Protein AF-A0A3P7KVK6-F1 (afdb_monomer)

Radius of gyration: 21.33 Å; Cα contacts (8 Å, |Δi|>4): 313; chains: 1; bounding box: 69×35×62 Å

Foldseek 3Di:
DDDDDDDDDDDDDDDDDDDDDDDDDDPVVVVVVVVVVVVVVCCCVDVVVVCLVVQFADDPNDGHFDAFFQPAPWAFADQDDVLVVLFDDDEDLLLNCLRHAPNGNCVVSLVVVLVVQLVVVVVDDPQDFPFDDLLCLLLQLCSLSVGDSVQQFFPPDDRVSNVCCCVRHNDRVSGDIDDPVRRLVSSQVSNLSSLSSLLRGQCLNPALLSLLRSLSSLSLSCSHPSRDPSSVVSSVSNNVCSLVSDPVCSVVSVVSNVVRVVSSVVSNPDDDDDD

Solvent-accessible surface area (backbone atoms only — not comparable to full-atom values): 16024 Å² total; per-residue (Å²): 143,83,84,88,86,87,86,86,86,85,78,85,88,84,86,89,86,88,90,86,90,80,91,77,89,56,76,63,59,59,51,50,49,55,52,49,54,46,51,52,51,52,41,68,71,27,68,65,43,49,44,60,76,63,63,48,33,66,59,95,87,42,77,40,52,43,78,53,62,58,62,47,94,76,54,46,29,32,60,51,78,72,48,61,77,60,63,64,73,92,67,50,77,65,46,56,37,65,26,29,29,87,81,28,49,46,60,72,59,47,56,49,50,54,54,50,45,51,52,52,56,73,73,47,64,98,86,60,42,85,39,82,54,68,45,55,56,51,23,50,48,23,59,24,31,32,30,58,64,79,78,42,50,63,91,92,66,82,60,67,65,16,55,48,47,33,57,61,52,53,57,45,87,75,37,53,75,57,56,78,88,50,44,64,61,49,19,53,54,37,34,38,53,48,25,52,45,47,38,51,51,36,48,50,66,53,50,40,58,56,45,20,50,53,46,47,29,52,55,50,54,58,53,18,69,81,50,44,74,71,45,53,58,30,43,51,45,16,45,51,33,53,49,56,39,39,76,92,43,29,62,53,20,52,51,46,27,59,72,53,45,55,60,68,58,41,70,63,69,69,84,84,81,92,126

Structure (mmCIF, N/CA/C/O backbone):
data_AF-A0A3P7KVK6-F1
#
_entry.id   AF-A0A3P7KVK6-F1
#
loop_
_atom_site.group_PDB
_atom_site.id
_atom_site.type_symbol
_atom_site.label_atom_id
_atom_site.label_alt_id
_atom_site.label_comp_id
_atom_site.label_asym_id
_atom_site.label_entity_id
_atom_site.label_seq_id
_atom_site.pdbx_PDB_ins_code
_atom_site.Cartn_x
_atom_site.Cartn_y
_atom_site.Cartn_z
_atom_site.occupancy
_atom_site.B_iso_or_equiv
_atom_site.auth_seq_id
_atom_site.auth_comp_id
_atom_site.auth_asym_id
_atom_site.auth_atom_id
_atom_site.pdbx_PDB_model_num
ATOM 1 N N . MET A 1 1 ? 20.329 -8.139 36.407 1.00 36.28 1 MET A N 1
ATOM 2 C CA . MET A 1 1 ? 20.856 -9.490 36.151 1.00 36.28 1 MET A CA 1
ATOM 3 C C . MET A 1 1 ? 19.863 -10.185 35.237 1.00 36.28 1 MET A C 1
ATOM 5 O O . MET A 1 1 ? 18.846 -10.618 35.741 1.00 36.28 1 MET A O 1
ATOM 9 N N . PHE A 1 2 ? 20.099 -10.135 33.925 1.00 32.09 2 PHE A N 1
ATOM 10 C CA . PHE A 1 2 ? 19.570 -11.033 32.890 1.00 32.09 2 PHE A CA 1
ATOM 11 C C . PHE A 1 2 ? 20.372 -10.722 31.621 1.00 32.09 2 PHE A C 1
ATOM 13 O O . PHE A 1 2 ? 20.182 -9.677 31.003 1.00 32.09 2 PHE A O 1
ATOM 20 N N . GLU A 1 3 ? 21.344 -11.584 31.336 1.00 30.14 3 GLU A N 1
ATOM 21 C CA . GLU A 1 3 ? 21.952 -11.724 30.016 1.00 30.14 3 GLU A CA 1
ATOM 22 C C . GLU A 1 3 ? 21.162 -12.740 29.180 1.00 30.14 3 GLU A C 1
ATOM 24 O O . GLU A 1 3 ? 20.485 -13.614 29.724 1.00 30.14 3 GLU A O 1
ATOM 29 N N . ASP A 1 4 ? 21.373 -12.602 27.869 1.00 31.12 4 ASP A N 1
ATOM 30 C CA . ASP A 1 4 ? 21.288 -13.599 26.800 1.00 31.12 4 ASP A CA 1
ATOM 31 C C . ASP A 1 4 ? 19.918 -14.044 26.251 1.00 31.12 4 ASP A C 1
ATOM 33 O O . ASP A 1 4 ? 19.216 -14.888 26.800 1.00 31.12 4 ASP A O 1
ATOM 37 N N . SER A 1 5 ? 19.628 -13.590 25.022 1.00 31.08 5 SER A N 1
ATOM 38 C CA . SER A 1 5 ? 19.766 -14.496 23.872 1.00 31.08 5 SER A CA 1
ATOM 39 C C . SER A 1 5 ? 19.990 -13.735 22.556 1.00 31.08 5 SER A C 1
ATOM 41 O O . SER A 1 5 ? 19.351 -12.720 22.277 1.00 31.08 5 SER A O 1
ATOM 43 N N . ARG A 1 6 ? 20.966 -14.224 21.788 1.00 33.56 6 ARG A N 1
ATOM 44 C CA . ARG A 1 6 ? 21.511 -13.694 20.534 1.00 33.56 6 ARG A CA 1
ATOM 45 C C . ARG A 1 6 ? 20.756 -14.270 19.337 1.00 33.56 6 ARG A C 1
ATOM 47 O O . ARG A 1 6 ? 20.478 -15.456 19.344 1.00 33.56 6 ARG A O 1
ATOM 54 N N . ASP A 1 7 ? 20.613 -13.466 18.286 1.00 27.84 7 ASP A N 1
ATOM 55 C CA . ASP A 1 7 ? 20.676 -13.901 16.881 1.00 27.84 7 ASP A CA 1
ATOM 56 C C . ASP A 1 7 ? 21.299 -12.741 16.072 1.00 27.84 7 ASP A C 1
ATOM 58 O O . ASP A 1 7 ? 20.694 -11.689 15.891 1.00 27.84 7 ASP A O 1
ATOM 62 N N . SER A 1 8 ? 22.624 -12.720 15.889 1.00 29.34 8 SER A N 1
ATOM 63 C CA . SER A 1 8 ? 23.391 -13.373 14.809 1.00 29.34 8 SER A CA 1
ATOM 64 C C . SER A 1 8 ? 23.351 -12.613 13.470 1.00 29.34 8 SER A C 1
ATOM 66 O O . SER A 1 8 ? 22.753 -13.061 12.500 1.00 29.34 8 SER A O 1
ATOM 68 N N . TYR A 1 9 ? 24.083 -11.494 13.393 1.00 29.19 9 TYR A N 1
ATOM 69 C CA . TYR A 1 9 ? 24.729 -11.044 12.151 1.00 29.19 9 TYR A CA 1
ATOM 70 C C . TYR A 1 9 ? 26.240 -11.169 12.353 1.00 29.19 9 TYR A C 1
ATOM 72 O O . TYR A 1 9 ? 26.867 -10.298 12.951 1.00 29.19 9 TYR A O 1
ATOM 80 N N . ALA A 1 10 ? 26.818 -12.282 11.909 1.00 27.67 10 ALA A N 1
ATOM 81 C CA . ALA A 1 10 ? 28.261 -12.455 11.853 1.00 27.67 10 ALA A CA 1
ATOM 82 C C . ALA A 1 10 ? 28.741 -12.128 10.434 1.00 27.67 10 ALA A C 1
ATOM 84 O O . ALA A 1 10 ? 28.338 -12.794 9.484 1.00 27.67 10 ALA A O 1
ATOM 85 N N . LEU A 1 11 ? 29.625 -11.140 10.291 1.00 30.02 11 LEU A N 1
ATOM 86 C CA . LEU A 1 11 ? 30.552 -11.087 9.164 1.00 30.02 11 LEU A CA 1
ATOM 87 C C . LEU A 1 11 ? 31.899 -10.560 9.666 1.00 30.02 11 LEU A C 1
ATOM 89 O O . LEU A 1 11 ? 31.982 -9.476 10.242 1.00 30.02 11 LEU A O 1
ATOM 93 N N . ASN A 1 12 ? 32.925 -11.390 9.498 1.00 28.95 12 ASN A N 1
ATOM 94 C CA . ASN A 1 12 ? 34.291 -11.155 9.944 1.00 28.95 12 ASN A CA 1
ATOM 95 C C . ASN A 1 12 ? 34.919 -9.932 9.264 1.00 28.95 12 ASN A C 1
ATOM 97 O O . ASN A 1 12 ? 34.720 -9.696 8.073 1.00 28.95 12 ASN A O 1
ATOM 101 N N . ALA A 1 13 ? 35.732 -9.212 10.034 1.00 32.78 13 ALA A N 1
ATOM 102 C CA . ALA A 1 13 ? 36.684 -8.230 9.541 1.00 32.78 13 ALA A CA 1
ATOM 103 C C . ALA A 1 13 ? 37.908 -8.927 8.929 1.00 32.78 13 ALA A C 1
ATOM 105 O O . ALA A 1 13 ? 38.392 -9.908 9.493 1.00 32.78 13 ALA A O 1
ATOM 106 N N . LEU A 1 14 ? 38.421 -8.381 7.825 1.00 29.03 14 LEU A N 1
ATOM 107 C CA . LEU A 1 14 ? 39.846 -8.339 7.489 1.00 29.03 14 LEU A CA 1
ATOM 108 C C . LEU A 1 14 ? 40.094 -7.288 6.395 1.00 29.03 14 LEU A C 1
ATOM 110 O O . LEU A 1 14 ? 39.180 -6.855 5.698 1.00 29.03 14 LEU A O 1
ATOM 114 N N . ASP A 1 15 ? 41.340 -6.851 6.370 1.00 28.22 15 ASP A N 1
ATOM 115 C CA . ASP A 1 15 ? 41.840 -5.498 6.158 1.00 28.22 15 ASP A CA 1
ATOM 116 C C . ASP A 1 15 ? 42.268 -5.185 4.707 1.00 28.22 15 ASP A C 1
ATOM 118 O O . ASP A 1 15 ? 42.447 -6.082 3.884 1.00 28.22 15 ASP A O 1
ATOM 122 N N . ASP A 1 16 ? 42.542 -3.894 4.504 1.00 27.52 16 ASP A N 1
ATOM 123 C CA . ASP A 1 16 ? 43.590 -3.292 3.668 1.00 27.52 16 ASP A CA 1
ATOM 124 C C . ASP A 1 16 ? 43.311 -2.701 2.259 1.00 27.52 16 ASP A C 1
ATOM 126 O O . ASP A 1 16 ? 42.824 -3.346 1.334 1.00 27.52 16 ASP A O 1
ATOM 130 N N . SER A 1 17 ? 43.832 -1.468 2.098 1.00 30.16 17 SER A N 1
ATOM 131 C CA . SER A 1 17 ? 44.199 -0.724 0.864 1.00 30.16 17 SER A CA 1
ATOM 132 C C . SER A 1 17 ? 43.192 0.230 0.161 1.00 30.16 17 SER A C 1
ATOM 134 O O . SER A 1 17 ? 42.335 -0.157 -0.629 1.00 30.16 17 SER A O 1
ATOM 136 N N . ARG A 1 18 ? 43.405 1.546 0.360 1.00 31.98 18 ARG A N 1
ATOM 137 C CA . ARG A 1 18 ? 42.979 2.717 -0.470 1.00 31.98 18 ARG A CA 1
ATOM 138 C C . ARG A 1 18 ? 43.891 2.895 -1.722 1.00 31.98 18 ARG A C 1
ATOM 140 O O . ARG A 1 18 ? 44.926 2.239 -1.755 1.00 31.98 18 ARG A O 1
ATOM 147 N N . PRO A 1 19 ? 43.748 3.940 -2.588 1.00 52.44 19 PRO A N 1
ATOM 148 C CA . PRO A 1 19 ? 42.580 4.632 -3.185 1.00 52.44 19 PRO A CA 1
ATOM 149 C C . PRO A 1 19 ? 42.721 4.843 -4.730 1.00 52.44 19 PRO A C 1
ATOM 151 O O . PRO A 1 19 ? 43.798 4.676 -5.293 1.00 52.44 19 PRO A O 1
ATOM 154 N N . GLY A 1 20 ? 41.676 5.322 -5.427 1.00 26.77 20 GLY A N 1
ATOM 155 C CA . GLY A 1 20 ? 41.794 5.754 -6.834 1.00 26.77 20 GLY A CA 1
ATOM 156 C C . GLY A 1 20 ? 40.660 6.669 -7.314 1.00 26.77 20 GLY A C 1
ATOM 157 O O . GLY A 1 20 ? 39.521 6.244 -7.455 1.00 26.77 20 GLY A O 1
ATOM 158 N N . THR A 1 21 ? 40.987 7.938 -7.548 1.00 41.47 21 THR A N 1
ATOM 159 C CA . THR A 1 21 ? 40.150 9.026 -8.087 1.00 41.47 21 THR A CA 1
ATOM 160 C C . THR A 1 21 ? 39.842 8.880 -9.582 1.00 41.47 21 THR A C 1
ATOM 162 O O . THR A 1 21 ? 40.751 8.548 -10.335 1.00 41.47 21 THR A O 1
ATOM 165 N N . SER A 1 22 ? 38.643 9.281 -10.035 1.00 33.12 22 SER A N 1
ATOM 166 C CA . SER A 1 22 ? 38.433 9.908 -11.360 1.00 33.12 22 SER A CA 1
ATOM 167 C C . SER A 1 22 ? 36.995 10.425 -11.525 1.00 33.12 22 SER A C 1
ATOM 169 O O . SER A 1 22 ? 36.068 9.652 -11.748 1.00 33.12 22 SER A O 1
ATOM 171 N N . GLU A 1 23 ? 36.824 11.747 -11.500 1.00 46.78 23 GLU A N 1
ATOM 172 C CA . GLU A 1 23 ? 35.658 12.445 -12.054 1.00 46.78 23 GLU A CA 1
ATOM 173 C C . GLU A 1 23 ? 35.482 12.135 -13.551 1.00 46.78 23 GLU A C 1
ATOM 175 O O . GLU A 1 23 ? 36.470 12.080 -14.282 1.00 46.78 23 GLU A O 1
ATOM 180 N N . ARG A 1 24 ? 34.232 12.016 -14.025 1.00 36.12 24 ARG A N 1
ATOM 181 C CA . ARG A 1 24 ? 33.799 12.407 -15.386 1.00 36.12 24 ARG A CA 1
ATOM 182 C C . ARG A 1 24 ? 32.267 12.359 -15.487 1.00 36.12 24 ARG A C 1
ATOM 184 O O . ARG A 1 24 ? 31.691 11.389 -15.961 1.00 36.12 24 ARG A O 1
ATOM 191 N N . ASN A 1 25 ? 31.603 13.435 -15.064 1.00 45.53 25 ASN A N 1
ATOM 192 C CA . ASN A 1 25 ? 30.198 13.675 -15.413 1.00 45.53 25 ASN A CA 1
ATOM 193 C C . ASN A 1 25 ? 30.113 13.971 -16.917 1.00 45.53 25 ASN A C 1
ATOM 195 O O . ASN A 1 25 ? 30.651 14.981 -17.379 1.00 45.53 25 ASN A O 1
ATOM 199 N N . SER A 1 26 ? 29.477 13.094 -17.698 1.00 45.06 26 SER A N 1
ATOM 200 C CA . SER A 1 26 ? 29.428 13.256 -19.151 1.00 45.06 26 SER A CA 1
ATOM 201 C C . SER A 1 26 ? 28.329 14.257 -19.574 1.00 45.06 26 SER A C 1
ATOM 203 O O . SER A 1 26 ? 27.205 14.222 -19.063 1.00 45.06 26 SER A O 1
ATOM 205 N N . PRO A 1 27 ? 28.575 15.131 -20.570 1.00 46.59 27 PRO A N 1
ATOM 206 C CA . PRO A 1 27 ? 27.558 16.046 -21.114 1.00 46.59 27 PRO A CA 1
ATOM 207 C C . PRO A 1 27 ? 26.348 15.340 -21.758 1.00 46.59 27 PRO A C 1
ATOM 209 O O . PRO A 1 27 ? 25.303 15.959 -21.981 1.00 46.59 27 PRO A O 1
ATOM 212 N N . ALA A 1 28 ? 26.480 14.048 -22.077 1.00 45.84 28 ALA A N 1
ATOM 213 C CA . ALA A 1 28 ? 25.436 13.228 -22.688 1.00 45.84 28 ALA A CA 1
ATOM 214 C C . ALA A 1 28 ? 24.341 12.832 -21.680 1.00 45.84 28 ALA A C 1
ATOM 216 O O . ALA A 1 28 ? 23.155 12.848 -22.022 1.00 45.84 28 ALA A O 1
ATOM 217 N N . GLU A 1 29 ? 24.710 12.571 -20.424 1.00 42.81 29 GLU A N 1
ATOM 218 C CA . GLU A 1 29 ? 23.768 12.247 -19.343 1.00 42.81 29 GLU A CA 1
ATOM 219 C C . GLU A 1 29 ? 22.893 13.453 -18.987 1.00 42.81 29 GLU A C 1
ATOM 221 O O . GLU A 1 29 ? 21.675 13.324 -18.845 1.00 42.81 29 GLU A O 1
ATOM 226 N N . PHE A 1 30 ? 23.471 14.659 -18.982 1.00 45.72 30 PHE A N 1
ATOM 227 C CA . PHE A 1 30 ? 22.727 15.902 -18.754 1.00 45.72 30 PHE A CA 1
ATOM 228 C C . PHE A 1 30 ? 21.757 16.242 -19.900 1.00 45.72 30 PHE A C 1
ATOM 230 O O . PHE A 1 30 ? 20.667 16.774 -19.664 1.00 45.72 30 PHE A O 1
ATOM 237 N N . LYS A 1 31 ? 22.116 15.913 -21.150 1.00 44.06 31 LYS A N 1
ATOM 238 C CA . LYS A 1 31 ? 21.230 16.065 -22.319 1.00 44.06 31 LYS A CA 1
ATOM 239 C C . LYS A 1 31 ? 20.055 15.086 -22.269 1.00 44.06 31 LYS A C 1
ATOM 241 O O . LYS A 1 31 ? 18.925 15.493 -22.536 1.00 44.06 31 LYS A O 1
ATOM 246 N N . ASN A 1 32 ? 20.297 13.835 -21.879 1.00 44.88 32 ASN A N 1
ATOM 247 C CA . ASN A 1 32 ? 19.258 12.806 -21.774 1.00 44.88 32 ASN A CA 1
ATOM 248 C C . ASN A 1 32 ? 18.318 13.033 -20.580 1.00 44.88 32 ASN A C 1
ATOM 250 O O . ASN A 1 32 ? 17.108 12.842 -20.716 1.00 44.88 32 ASN A O 1
ATOM 254 N N . LEU A 1 33 ? 18.832 13.537 -19.453 1.00 44.03 33 LEU A N 1
ATOM 255 C CA . LEU A 1 33 ? 18.020 13.942 -18.303 1.00 44.03 33 LEU A CA 1
ATOM 256 C C . LEU A 1 33 ? 17.092 15.115 -18.651 1.00 44.03 33 LEU A C 1
ATOM 258 O O . LEU A 1 33 ? 15.893 15.048 -18.389 1.00 44.03 33 LEU A O 1
ATOM 262 N N . LYS A 1 34 ? 17.605 16.155 -19.325 1.00 44.38 34 LYS A N 1
ATOM 263 C CA . LYS A 1 34 ? 16.777 17.282 -19.797 1.00 44.38 34 LYS A CA 1
ATOM 264 C C . LYS A 1 34 ? 15.705 16.842 -20.795 1.00 44.38 34 LYS A C 1
ATOM 266 O O . LYS A 1 34 ? 14.591 17.353 -20.739 1.00 44.38 34 LYS A O 1
ATOM 271 N N . ARG A 1 35 ? 16.012 15.881 -21.673 1.00 46.75 35 ARG A N 1
ATOM 272 C CA . ARG A 1 35 ? 15.046 15.319 -22.633 1.00 46.75 35 ARG A CA 1
ATOM 273 C C . ARG A 1 35 ? 13.959 14.500 -21.933 1.00 46.75 35 ARG A C 1
ATOM 275 O O . ARG A 1 35 ? 12.794 14.649 -22.261 1.00 46.75 35 ARG A O 1
ATOM 282 N N . THR A 1 36 ? 14.325 13.725 -20.915 1.00 46.72 36 THR A N 1
ATOM 283 C CA . THR A 1 36 ? 13.390 12.907 -20.124 1.00 46.72 36 THR A CA 1
ATOM 284 C C . THR A 1 36 ? 12.481 13.763 -19.239 1.00 46.72 36 THR A C 1
ATOM 286 O O . THR A 1 36 ? 11.275 13.548 -19.221 1.00 46.72 36 THR A O 1
ATOM 289 N N . ILE A 1 37 ? 13.023 14.785 -18.562 1.00 49.78 37 ILE A N 1
ATOM 290 C CA . ILE A 1 37 ? 12.227 15.756 -17.788 1.00 49.78 37 ILE A CA 1
ATOM 291 C C . ILE A 1 37 ? 11.271 16.519 -18.711 1.00 49.78 37 ILE A C 1
ATOM 293 O O . ILE A 1 37 ? 10.131 16.786 -18.337 1.00 49.78 37 ILE A O 1
ATOM 297 N N . LYS A 1 38 ? 11.721 16.845 -19.927 1.00 57.81 38 LYS A N 1
ATOM 298 C CA . LYS A 1 38 ? 10.883 17.470 -20.949 1.00 57.81 38 LYS A CA 1
ATOM 299 C C . LYS A 1 38 ? 9.751 16.534 -21.390 1.00 57.81 38 LYS A C 1
ATOM 301 O O . LYS A 1 38 ? 8.608 16.956 -21.312 1.00 57.81 38 LYS A O 1
ATOM 306 N N . CYS A 1 39 ? 10.030 15.270 -21.713 1.00 51.06 39 CYS A N 1
ATOM 307 C CA . CYS A 1 39 ? 8.994 14.297 -22.081 1.00 51.06 39 CYS A CA 1
ATOM 308 C C . CYS A 1 39 ? 8.012 13.997 -20.937 1.00 51.06 39 CYS A C 1
ATOM 310 O O . CYS A 1 39 ? 6.825 13.850 -21.191 1.00 51.06 39 CYS A O 1
ATOM 312 N N . ALA A 1 40 ? 8.465 13.953 -19.680 1.00 47.88 40 ALA A N 1
ATOM 313 C CA . ALA A 1 40 ? 7.583 13.773 -18.526 1.00 47.88 40 ALA A CA 1
ATOM 314 C C . ALA A 1 40 ? 6.681 14.999 -18.292 1.00 47.88 40 ALA A C 1
ATOM 316 O O . ALA A 1 40 ? 5.495 14.846 -18.018 1.00 47.88 40 ALA A O 1
ATOM 317 N N . ARG A 1 41 ? 7.211 16.221 -18.451 1.00 51.47 41 ARG A N 1
ATOM 318 C CA . ARG A 1 41 ? 6.400 17.452 -18.402 1.00 51.47 41 ARG A CA 1
ATOM 319 C C . ARG A 1 41 ? 5.428 17.552 -19.573 1.00 51.47 41 ARG A C 1
ATOM 321 O O . ARG A 1 41 ? 4.294 17.955 -19.361 1.00 5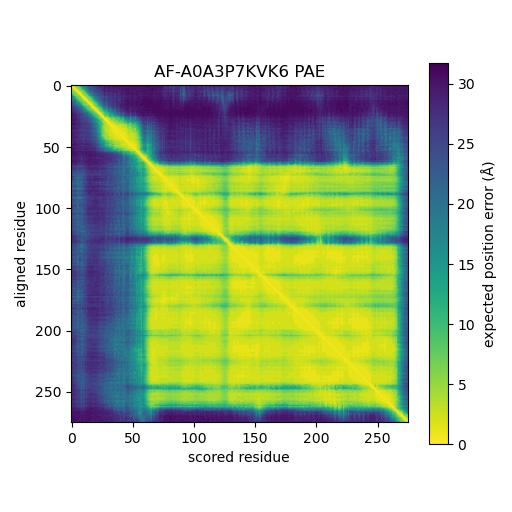1.47 41 ARG A O 1
ATOM 328 N N . GLU A 1 42 ? 5.852 17.169 -20.774 1.00 60.16 42 GLU A N 1
ATOM 329 C CA . GLU A 1 42 ? 4.998 17.110 -21.966 1.00 60.16 42 GLU A CA 1
ATOM 330 C C . GLU A 1 42 ? 3.904 16.052 -21.810 1.00 60.16 42 GLU A C 1
ATOM 332 O O . GLU A 1 42 ? 2.765 16.317 -22.167 1.00 60.16 42 GLU A O 1
ATOM 337 N N . PHE A 1 43 ? 4.206 14.905 -21.197 1.00 55.06 43 PHE A N 1
ATOM 338 C CA . PHE A 1 43 ? 3.214 13.890 -20.856 1.00 55.06 43 PHE A CA 1
ATOM 339 C C . PHE A 1 43 ? 2.214 14.410 -19.819 1.00 55.06 43 PHE A C 1
ATOM 341 O O . PHE A 1 43 ? 1.022 14.365 -20.088 1.00 55.06 43 PHE A O 1
ATOM 348 N N . MET A 1 44 ? 2.660 14.992 -18.700 1.00 50.84 44 MET A N 1
ATOM 349 C CA . MET A 1 44 ? 1.763 15.576 -17.684 1.00 50.84 44 MET A CA 1
ATOM 350 C C . MET A 1 44 ? 0.916 16.747 -18.209 1.00 50.84 44 MET A C 1
ATOM 352 O O . MET A 1 44 ? -0.158 17.019 -17.683 1.00 50.84 44 MET A O 1
ATOM 356 N N . ALA A 1 45 ? 1.394 17.451 -19.236 1.00 51.66 45 ALA A N 1
ATOM 357 C CA . ALA A 1 45 ? 0.654 18.511 -19.916 1.00 51.66 45 ALA A CA 1
ATOM 358 C C . ALA A 1 45 ? -0.177 18.003 -21.110 1.00 51.66 45 ALA A C 1
ATOM 360 O O . ALA A 1 45 ? -0.914 18.788 -21.703 1.00 51.66 45 ALA A O 1
ATOM 361 N N . SER A 1 46 ? -0.047 16.725 -21.485 1.00 55.62 46 SER A N 1
ATOM 362 C CA . SER A 1 46 ? -0.728 16.152 -22.645 1.00 55.62 46 SER A CA 1
ATOM 363 C C . SER A 1 46 ? -2.193 15.862 -22.352 1.00 55.62 46 SER A C 1
ATOM 365 O O . SER A 1 46 ? -2.571 15.524 -21.227 1.00 55.62 46 SER A O 1
ATOM 367 N N . ASP A 1 47 ? -3.002 15.884 -23.408 1.00 41.47 47 ASP A N 1
ATOM 368 C CA . ASP A 1 47 ? -4.395 15.456 -23.342 1.00 41.47 47 ASP A CA 1
ATOM 369 C C . ASP A 1 47 ? -4.523 13.988 -22.934 1.00 41.47 47 ASP A C 1
ATOM 371 O O . ASP A 1 47 ? -5.514 13.637 -22.317 1.00 41.47 47 ASP A O 1
ATOM 375 N N . ALA A 1 48 ? -3.518 13.140 -23.177 1.00 47.34 48 ALA A N 1
ATOM 376 C CA . ALA A 1 48 ? -3.514 11.755 -22.709 1.00 47.34 48 ALA A CA 1
ATOM 377 C C . ALA A 1 48 ? -3.452 11.666 -21.176 1.00 47.34 48 ALA A C 1
ATOM 379 O O . ALA A 1 48 ? -4.268 10.977 -20.57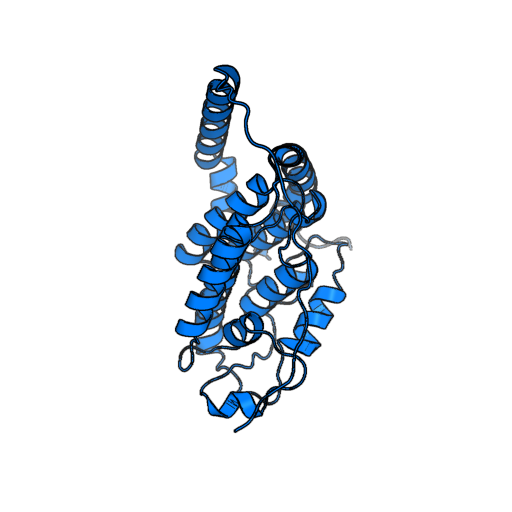6 1.00 47.34 48 ALA A O 1
ATOM 380 N N . PHE A 1 49 ? -2.554 12.411 -20.522 1.00 46.56 49 PHE A N 1
ATOM 381 C CA . PHE A 1 49 ? -2.515 12.477 -19.056 1.00 46.56 49 PHE A CA 1
ATOM 382 C C . PHE A 1 49 ? -3.740 13.182 -18.484 1.00 46.56 49 PHE A C 1
ATOM 384 O O . PHE A 1 49 ? -4.267 12.747 -17.468 1.00 46.56 49 PHE A O 1
ATOM 391 N N . ARG A 1 50 ? -4.241 14.223 -19.158 1.00 50.06 50 ARG A N 1
ATOM 392 C CA . ARG A 1 50 ? -5.510 14.864 -18.797 1.00 50.06 50 ARG A CA 1
ATOM 393 C C . ARG A 1 50 ? -6.690 13.908 -18.925 1.00 50.06 50 ARG A C 1
ATOM 395 O O . ARG A 1 50 ? -7.577 13.936 -18.088 1.00 50.06 50 ARG A O 1
ATOM 402 N N . THR A 1 51 ? -6.692 13.057 -19.943 1.00 45.28 51 THR A N 1
ATOM 403 C CA . THR A 1 51 ? -7.718 12.036 -20.163 1.00 45.28 51 THR A CA 1
ATOM 404 C C . THR A 1 51 ? -7.612 10.976 -19.083 1.00 45.28 51 THR A C 1
ATOM 406 O O . THR A 1 51 ? -8.625 10.697 -18.479 1.00 45.28 51 THR A O 1
ATOM 409 N N . ILE A 1 52 ? -6.408 10.520 -18.720 1.00 46.59 52 ILE A N 1
ATOM 410 C CA . ILE A 1 52 ? -6.160 9.603 -17.591 1.00 46.59 52 ILE A CA 1
ATOM 411 C C . ILE A 1 52 ? -6.563 10.225 -16.243 1.00 46.59 52 ILE A C 1
ATOM 413 O O . ILE A 1 52 ? -7.184 9.562 -15.423 1.00 46.59 52 ILE A O 1
ATOM 417 N N . SER A 1 53 ? -6.256 11.504 -16.000 1.00 45.53 53 SER A N 1
ATOM 418 C CA . SER A 1 53 ? -6.684 12.207 -14.781 1.00 45.53 53 SER A CA 1
ATOM 419 C C . SER A 1 53 ? -8.192 12.464 -14.744 1.00 45.53 53 SER A C 1
ATOM 421 O O . SER A 1 53 ? -8.749 12.704 -13.675 1.00 45.53 53 SER A O 1
ATOM 423 N N . ASN A 1 54 ? -8.839 12.456 -15.912 1.00 42.50 54 ASN A N 1
ATOM 424 C CA . ASN A 1 54 ? -10.274 12.660 -16.082 1.00 42.50 54 ASN A CA 1
ATOM 425 C C . ASN A 1 54 ? -11.037 11.342 -16.311 1.00 42.50 54 ASN A C 1
ATOM 427 O O . ASN A 1 54 ? -12.268 11.389 -16.387 1.00 42.50 54 ASN A O 1
ATOM 431 N N . ASP A 1 55 ? -10.344 10.203 -16.429 1.00 42.06 55 ASP A N 1
ATOM 432 C CA . ASP A 1 55 ? -10.930 8.917 -16.800 1.00 42.06 55 ASP A CA 1
ATOM 433 C C . ASP A 1 55 ? -11.603 8.320 -15.568 1.00 42.06 55 ASP A C 1
ATOM 435 O O . ASP A 1 55 ? -10.967 7.912 -14.595 1.00 42.06 55 ASP A O 1
ATOM 439 N N . LYS A 1 56 ? -12.933 8.348 -15.601 1.00 47.56 56 LYS A N 1
ATOM 440 C CA . LYS A 1 56 ? -13.828 7.755 -14.611 1.00 47.56 56 LYS A CA 1
ATOM 441 C C . LYS A 1 56 ? -14.486 6.566 -15.294 1.00 47.56 56 LYS A C 1
ATOM 443 O O . LYS A 1 56 ? -15.002 6.718 -16.401 1.00 47.56 56 LYS A O 1
ATOM 448 N N . VAL A 1 57 ? -14.461 5.406 -14.650 1.00 47.06 57 VAL A N 1
ATOM 449 C CA . VAL A 1 57 ? -15.051 4.173 -15.181 1.00 47.06 57 VAL A CA 1
ATOM 450 C C . VAL A 1 57 ? -16.530 4.423 -15.497 1.00 47.06 57 VAL A C 1
ATOM 452 O O . VAL A 1 57 ? -17.279 4.972 -14.699 1.00 47.06 57 VAL A O 1
ATOM 455 N N . THR A 1 58 ? -16.966 4.108 -16.711 1.00 42.00 58 THR A N 1
ATOM 456 C CA . THR A 1 58 ? -18.378 4.249 -17.087 1.00 42.00 58 THR A CA 1
ATOM 457 C C . THR A 1 58 ? -19.060 2.903 -16.902 1.00 42.00 58 THR A C 1
ATOM 459 O O . THR A 1 58 ? -18.739 1.943 -17.597 1.00 42.00 58 THR A O 1
ATOM 462 N N . VAL A 1 59 ? -19.999 2.825 -15.958 1.00 45.06 59 VAL A N 1
ATOM 463 C CA . VAL A 1 59 ? -20.866 1.657 -15.759 1.00 45.06 59 VAL A CA 1
ATOM 464 C C . VAL A 1 59 ? -22.293 2.118 -16.045 1.00 45.06 59 VAL A C 1
ATOM 466 O O . VAL A 1 59 ? -22.773 3.072 -15.447 1.00 45.06 59 VAL A O 1
ATOM 469 N N . ASN A 1 60 ? -22.972 1.480 -17.003 1.00 39.78 60 ASN A N 1
ATOM 470 C CA . ASN A 1 60 ? -24.364 1.785 -17.382 1.00 39.78 60 ASN A CA 1
ATOM 471 C C . ASN A 1 60 ? -24.640 3.231 -17.850 1.00 39.78 60 ASN A C 1
ATOM 473 O O . ASN A 1 60 ? -25.751 3.729 -17.702 1.00 39.78 60 ASN A O 1
ATOM 477 N N . GLY A 1 61 ? -23.651 3.905 -18.444 1.00 43.25 61 GLY A N 1
ATOM 478 C CA . GLY A 1 61 ? -23.808 5.280 -18.938 1.00 43.25 61 GLY A CA 1
ATOM 479 C C . GLY A 1 61 ? -23.647 6.362 -17.866 1.00 43.25 61 GLY A C 1
ATOM 480 O O . GLY A 1 61 ? -23.514 7.533 -18.225 1.00 43.25 61 GLY A O 1
ATOM 481 N N . ASP A 1 62 ? -23.537 5.974 -16.593 1.00 38.66 62 ASP A N 1
ATOM 482 C CA . ASP A 1 62 ? -23.158 6.854 -15.494 1.00 38.66 62 ASP A CA 1
ATOM 483 C C . ASP A 1 62 ? -21.656 6.721 -15.182 1.00 38.66 62 ASP A C 1
ATOM 485 O O . ASP A 1 62 ? -21.041 5.654 -15.261 1.00 38.66 62 ASP A O 1
ATOM 489 N N . ARG A 1 63 ? -21.023 7.867 -14.913 1.00 48.69 63 ARG A N 1
ATOM 490 C CA . ARG A 1 63 ? -19.573 8.001 -14.698 1.00 48.69 63 ARG A CA 1
ATOM 491 C C . ARG A 1 63 ? -19.235 7.694 -13.238 1.00 48.69 63 ARG A C 1
ATOM 493 O O . ARG A 1 63 ? -19.299 8.598 -12.404 1.00 48.69 63 ARG A O 1
ATOM 500 N N . GLU A 1 64 ? -18.821 6.472 -12.929 1.00 50.56 64 GLU A N 1
ATOM 501 C CA . GLU A 1 64 ? -18.422 6.061 -11.580 1.00 50.56 64 GLU A CA 1
ATOM 502 C C . GLU A 1 64 ? -16.895 5.933 -11.455 1.00 50.56 64 GLU A C 1
ATOM 504 O O . GLU A 1 64 ? -16.217 5.250 -12.212 1.00 50.56 64 GLU A O 1
ATOM 509 N N . MET A 1 65 ? -16.298 6.616 -10.479 1.00 63.28 65 MET A N 1
ATOM 510 C CA . MET A 1 65 ? -14.896 6.351 -10.136 1.00 63.28 65 MET A CA 1
ATOM 511 C C . MET A 1 65 ? -14.767 4.948 -9.532 1.00 63.28 65 MET A C 1
ATOM 513 O O . MET A 1 65 ? -15.699 4.472 -8.880 1.00 63.28 65 MET A O 1
ATOM 517 N N . LEU A 1 66 ? -13.607 4.304 -9.716 1.00 77.19 66 LEU A N 1
ATOM 518 C CA . LEU A 1 66 ? -13.343 2.998 -9.112 1.00 77.19 66 LEU A CA 1
ATOM 519 C C . LEU A 1 66 ? -13.563 3.057 -7.593 1.00 77.19 66 LEU A C 1
ATOM 521 O O . LEU A 1 66 ? -13.281 4.063 -6.939 1.00 77.19 66 LEU A O 1
ATOM 525 N N . SER A 1 67 ? -14.084 1.965 -7.042 1.00 85.81 67 SER A N 1
ATOM 526 C CA . SER A 1 67 ? -14.340 1.806 -5.610 1.00 85.81 67 SER A CA 1
ATOM 527 C C . SER A 1 67 ? -13.612 0.560 -5.110 1.00 85.81 67 SER A C 1
ATOM 529 O O . SER A 1 67 ? -14.231 -0.458 -4.827 1.00 85.81 67 SER A O 1
ATOM 531 N N . ILE A 1 68 ? -12.286 0.649 -5.073 1.00 89.12 68 ILE A N 1
ATOM 532 C CA . ILE A 1 68 ? -11.317 -0.359 -4.635 1.00 89.12 68 ILE A CA 1
ATOM 533 C C . ILE A 1 68 ? -11.087 -0.295 -3.120 1.00 89.12 68 ILE A C 1
ATOM 535 O O . ILE A 1 68 ? -10.977 -1.339 -2.477 1.00 89.12 68 ILE A O 1
ATOM 539 N N . PHE A 1 69 ? -10.981 0.903 -2.538 1.00 92.25 69 PHE A N 1
ATOM 540 C CA . PHE A 1 69 ? -10.700 1.044 -1.109 1.00 92.25 69 PHE A CA 1
ATOM 541 C C . PHE A 1 69 ? -11.850 0.467 -0.290 1.00 92.25 69 PHE A C 1
ATOM 543 O O . PHE A 1 69 ? -13.020 0.676 -0.613 1.00 92.25 69 PHE A O 1
ATOM 550 N N . CYS A 1 70 ? -11.508 -0.194 0.817 1.00 93.88 70 CYS A N 1
ATOM 551 C CA . CYS A 1 70 ? -12.483 -0.744 1.761 1.00 93.88 70 CYS A CA 1
ATOM 552 C C . CYS A 1 70 ? -13.475 -1.729 1.116 1.00 93.88 70 CYS A C 1
ATOM 554 O O . CYS A 1 70 ? -14.624 -1.825 1.539 1.00 93.88 70 CYS A O 1
ATOM 556 N N . THR A 1 71 ? -13.036 -2.472 0.100 1.00 91.50 71 THR A N 1
ATOM 557 C CA . THR A 1 71 ? -13.834 -3.517 -0.564 1.00 91.50 71 THR A CA 1
ATOM 558 C C . THR A 1 71 ? -13.944 -4.795 0.261 1.00 91.50 71 THR A C 1
ATOM 560 O O . THR A 1 71 ? -14.850 -5.599 0.037 1.00 91.50 71 THR A O 1
ATOM 563 N N . THR A 1 72 ? -13.063 -5.004 1.244 1.00 91.81 72 THR A N 1
ATOM 564 C CA . THR A 1 72 ? -13.249 -6.076 2.229 1.00 91.81 72 THR A CA 1
ATOM 565 C C . THR A 1 72 ? -14.406 -5.744 3.171 1.00 91.81 72 THR A C 1
ATOM 567 O O . THR A 1 72 ? -14.628 -4.584 3.512 1.00 91.81 72 THR A O 1
ATOM 570 N N . SER A 1 73 ? -15.152 -6.751 3.630 1.00 88.25 73 SER A N 1
ATOM 571 C CA . SER A 1 73 ? -16.323 -6.525 4.487 1.00 88.25 73 SER A CA 1
ATOM 572 C C . SER A 1 73 ? -15.953 -5.997 5.871 1.00 88.25 73 SER A C 1
ATOM 574 O O . SER A 1 73 ? -16.703 -5.215 6.446 1.00 88.25 73 SER A O 1
ATOM 576 N N . HIS A 1 74 ? -14.823 -6.439 6.424 1.00 92.25 74 HIS A N 1
ATOM 577 C CA . HIS A 1 74 ? -14.407 -6.158 7.797 1.00 92.25 74 HIS A CA 1
ATOM 578 C C . HIS A 1 74 ? -12.930 -5.762 7.820 1.00 92.25 74 HIS A C 1
ATOM 580 O O . HIS A 1 74 ? -12.130 -6.270 7.031 1.00 92.25 74 HIS A O 1
ATOM 586 N N . HIS A 1 75 ? -12.565 -4.867 8.737 1.00 95.69 75 HIS A N 1
ATOM 587 C CA . HIS A 1 75 ? -11.177 -4.497 8.984 1.00 95.69 75 HIS A CA 1
ATOM 588 C C . HIS A 1 75 ? -10.956 -4.312 10.483 1.00 95.69 75 HIS A C 1
ATOM 590 O O . HIS A 1 75 ? -11.732 -3.625 11.144 1.00 95.69 75 HIS A O 1
ATOM 596 N N . HIS A 1 76 ? -9.914 -4.943 11.014 1.00 95.94 76 HIS A N 1
ATOM 597 C CA . HIS A 1 76 ? -9.588 -4.915 12.434 1.00 95.94 76 HIS A CA 1
ATOM 598 C C . HIS A 1 76 ? -8.298 -4.130 12.658 1.00 95.94 76 HIS A C 1
ATOM 600 O O . HIS A 1 76 ? -7.376 -4.228 11.850 1.00 95.94 76 HIS A O 1
ATOM 606 N N . ALA A 1 77 ? -8.225 -3.373 13.752 1.00 96.62 77 ALA A N 1
ATOM 607 C CA . ALA A 1 77 ? -7.074 -2.528 14.051 1.00 96.62 77 ALA A CA 1
ATOM 608 C C . ALA A 1 77 ? -6.800 -2.434 15.558 1.00 96.62 77 ALA A C 1
ATOM 610 O O . ALA A 1 77 ? -7.692 -2.589 16.387 1.00 96.62 77 ALA A O 1
ATOM 611 N N . LEU A 1 78 ? -5.552 -2.129 15.906 1.00 96.94 78 LEU A N 1
ATOM 612 C CA . LEU A 1 78 ? -5.107 -1.747 17.239 1.00 96.94 78 LEU A CA 1
ATOM 613 C C . LEU A 1 78 ? -5.701 -0.382 17.595 1.00 96.94 78 LEU A C 1
ATOM 615 O O . LEU A 1 78 ? -5.431 0.621 16.928 1.00 96.94 78 LEU A O 1
ATOM 619 N N . THR A 1 79 ? -6.463 -0.331 18.675 1.00 95.69 79 THR A N 1
ATOM 620 C CA . THR A 1 79 ? -7.101 0.876 19.218 1.00 95.69 79 THR A CA 1
ATOM 621 C C . THR A 1 79 ? -6.405 1.404 20.465 1.00 95.69 79 THR A C 1
ATOM 623 O O . THR A 1 79 ? -6.511 2.600 20.755 1.00 95.69 79 THR A O 1
ATOM 626 N N . CYS A 1 80 ? -5.642 0.547 21.148 1.00 95.88 80 CYS A N 1
ATOM 627 C CA . CYS A 1 80 ? -4.810 0.882 22.298 1.00 95.88 80 CYS A CA 1
ATOM 628 C C . CYS A 1 80 ? -3.570 -0.032 22.405 1.00 95.88 80 CYS A C 1
ATOM 630 O O . CYS A 1 80 ? -3.272 -0.835 21.517 1.00 95.88 80 CYS A O 1
ATOM 632 N N . ALA A 1 81 ? -2.795 0.117 23.484 1.00 94.69 81 ALA A N 1
ATOM 633 C CA . ALA A 1 81 ? -1.569 -0.653 23.692 1.00 94.69 81 ALA A CA 1
ATOM 634 C C . ALA A 1 81 ? -1.847 -2.102 24.125 1.00 94.69 81 ALA A C 1
ATOM 636 O O . ALA A 1 81 ? -1.088 -3.005 23.767 1.00 94.69 81 ALA A O 1
ATOM 637 N N . GLU A 1 82 ? -2.928 -2.318 24.871 1.00 96.19 82 GLU A N 1
ATOM 638 C CA . GLU A 1 82 ? -3.351 -3.604 25.427 1.00 96.19 82 GLU A CA 1
ATOM 639 C C . GLU 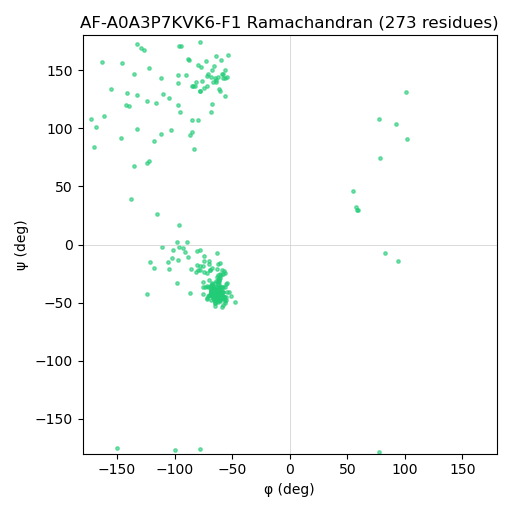A 1 82 ? -3.727 -4.599 24.324 1.00 96.19 82 GLU A C 1
ATOM 641 O O . GLU A 1 82 ? -3.421 -5.790 24.435 1.00 96.19 82 GLU A O 1
ATOM 646 N N . ASP A 1 83 ? -4.274 -4.099 23.212 1.00 96.19 83 ASP A N 1
ATOM 647 C CA . ASP A 1 83 ? -4.639 -4.887 22.031 1.00 96.19 83 ASP A CA 1
ATOM 648 C C . ASP A 1 83 ? -3.459 -5.693 21.462 1.00 96.19 83 ASP A C 1
ATOM 650 O O . ASP A 1 83 ? -3.647 -6.740 20.843 1.00 96.19 83 ASP A O 1
ATOM 654 N N . ARG A 1 84 ? -2.211 -5.268 21.713 1.00 92.56 84 ARG A N 1
ATOM 655 C CA . ARG A 1 84 ? -1.012 -6.002 21.276 1.00 92.56 84 ARG A CA 1
ATOM 656 C C . ARG A 1 84 ? -0.929 -7.415 21.850 1.00 92.56 84 ARG A C 1
ATOM 658 O O . ARG A 1 84 ? -0.305 -8.275 21.239 1.00 92.56 84 ARG A O 1
ATOM 665 N N . THR A 1 85 ? -1.540 -7.655 23.008 1.00 93.75 85 THR A N 1
ATOM 666 C CA . THR A 1 85 ? -1.588 -8.984 23.640 1.00 93.75 85 THR A CA 1
ATOM 667 C C . THR A 1 85 ? -2.485 -9.969 22.887 1.00 93.75 85 THR A C 1
ATOM 669 O O . THR A 1 85 ? -2.365 -11.177 23.078 1.00 93.75 85 THR A O 1
ATOM 672 N N . LEU A 1 86 ? -3.355 -9.467 22.006 1.00 93.81 86 LEU A N 1
ATOM 673 C CA . LEU A 1 86 ? -4.286 -10.258 21.200 1.00 93.81 86 LEU A CA 1
ATOM 674 C C . LEU A 1 86 ? -3.677 -10.716 19.870 1.00 93.81 86 LEU A C 1
ATOM 676 O O . LEU A 1 86 ? -4.274 -11.546 19.180 1.00 93.81 86 LEU A O 1
ATOM 680 N N . LEU A 1 87 ? -2.510 -10.173 19.512 1.00 93.12 87 LEU A N 1
ATOM 681 C CA . LEU A 1 87 ? -1.810 -10.492 18.276 1.00 93.12 87 LEU A CA 1
ATOM 682 C C . LEU A 1 87 ? -1.329 -11.941 18.285 1.00 93.12 87 LEU A C 1
ATOM 684 O O . LEU A 1 87 ? -0.828 -12.453 19.287 1.00 93.12 87 LEU A O 1
ATOM 688 N N . THR A 1 88 ? -1.452 -12.590 17.135 1.00 88.06 88 THR A N 1
ATOM 689 C CA . THR A 1 88 ? -0.999 -13.963 16.924 1.00 88.06 88 THR A CA 1
ATOM 690 C C . THR A 1 88 ? 0.005 -14.029 15.775 1.00 88.06 88 THR A C 1
ATOM 692 O O . THR A 1 88 ? -0.019 -13.202 14.864 1.00 88.06 88 THR A O 1
ATOM 695 N N . GLY A 1 89 ? 0.911 -15.009 15.831 1.00 84.19 89 GLY A N 1
ATOM 696 C CA . GLY A 1 89 ? 1.972 -15.177 14.836 1.00 84.19 89 GLY A CA 1
ATOM 697 C C . GLY A 1 89 ? 3.152 -14.210 15.002 1.00 84.19 89 GLY A C 1
ATOM 698 O O . GLY A 1 89 ? 3.224 -13.406 15.931 1.00 84.19 89 GLY A O 1
ATOM 699 N N . CYS A 1 90 ? 4.128 -14.313 14.099 1.00 84.25 90 CYS A N 1
ATOM 700 C CA . CYS A 1 90 ? 5.346 -13.503 14.141 1.00 84.25 90 CYS A CA 1
ATOM 701 C C . CYS A 1 90 ? 5.123 -12.129 13.499 1.00 84.25 90 CYS A C 1
ATOM 703 O O . CYS A 1 90 ? 5.482 -11.945 12.344 1.00 84.25 90 CYS A O 1
ATOM 705 N N . VAL A 1 91 ? 4.568 -11.156 14.216 1.00 90.38 91 VAL A N 1
ATOM 706 C CA . VAL A 1 91 ? 4.313 -9.795 13.705 1.00 90.38 91 VAL A CA 1
ATOM 707 C C . VAL A 1 91 ? 5.598 -8.950 13.684 1.00 90.38 91 VAL A C 1
ATOM 709 O O . VAL A 1 91 ? 6.326 -8.901 14.674 1.00 90.38 91 VAL A O 1
ATOM 712 N N . CYS A 1 92 ? 5.889 -8.262 12.572 1.00 92.00 92 CYS A N 1
ATOM 713 C CA . CYS A 1 92 ? 7.029 -7.342 12.486 1.00 92.00 92 CYS A CA 1
ATOM 714 C C . CYS A 1 92 ? 6.634 -5.886 12.791 1.00 92.00 92 CYS A C 1
ATOM 716 O O . CYS A 1 92 ? 5.460 -5.530 12.871 1.00 92.00 92 CYS A O 1
ATOM 718 N N . SER A 1 93 ? 7.625 -5.002 12.931 1.00 93.44 93 SER A N 1
ATOM 719 C CA . SER A 1 93 ? 7.382 -3.590 13.253 1.00 93.44 93 SER A CA 1
ATOM 720 C C . SER A 1 93 ? 6.488 -2.873 12.236 1.00 93.44 93 SER A C 1
ATOM 722 O O . SER A 1 93 ? 5.692 -2.028 12.638 1.00 93.44 93 SER A O 1
ATOM 724 N N . MET A 1 94 ? 6.610 -3.180 10.938 1.00 94.69 94 MET A N 1
ATOM 725 C CA . MET A 1 94 ? 5.761 -2.550 9.919 1.00 94.69 94 MET A CA 1
ATOM 726 C C . MET A 1 94 ? 4.330 -3.091 9.963 1.00 94.69 94 MET A C 1
ATOM 728 O O . MET A 1 94 ? 3.390 -2.312 9.843 1.00 94.69 94 MET A O 1
ATOM 732 N N . ASP A 1 95 ? 4.154 -4.381 10.246 1.00 96.38 95 ASP A N 1
ATOM 733 C CA . ASP A 1 95 ? 2.829 -4.985 10.426 1.00 96.38 95 ASP A CA 1
ATOM 734 C C . ASP A 1 95 ? 2.073 -4.299 11.572 1.00 96.38 95 ASP A C 1
ATOM 736 O O . ASP A 1 95 ? 0.916 -3.923 11.419 1.00 96.38 95 ASP A O 1
ATOM 740 N N . LEU A 1 96 ? 2.754 -4.033 12.695 1.00 95.88 96 LEU A N 1
ATOM 741 C CA . LEU A 1 96 ? 2.182 -3.277 13.818 1.00 95.88 96 LEU A CA 1
ATOM 742 C C . LEU A 1 96 ? 1.745 -1.861 13.430 1.00 95.88 96 LEU A C 1
ATOM 744 O O . LEU A 1 96 ? 0.757 -1.356 13.957 1.00 95.88 96 LEU A O 1
ATOM 748 N N . VAL A 1 97 ? 2.495 -1.195 12.549 1.00 96.44 97 VAL A N 1
ATOM 749 C CA . VAL A 1 97 ? 2.140 0.146 12.065 1.00 96.44 97 VAL A CA 1
ATOM 750 C C . VAL A 1 97 ? 0.893 0.089 11.190 1.00 96.44 97 VAL A C 1
ATOM 752 O O . VAL A 1 97 ? 0.025 0.952 11.336 1.00 96.44 97 VAL A O 1
ATOM 755 N N . LEU A 1 98 ? 0.793 -0.923 10.326 1.00 96.88 98 LEU A N 1
ATOM 756 C CA . LEU A 1 98 ? -0.344 -1.117 9.427 1.00 96.88 98 LEU A CA 1
ATOM 757 C C . LEU A 1 98 ? -1.619 -1.535 10.153 1.00 96.88 98 LEU A C 1
ATOM 759 O O . LEU A 1 98 ? -2.697 -1.112 9.757 1.00 96.88 98 LEU A O 1
ATOM 763 N N . MET A 1 99 ? -1.487 -2.254 11.266 1.00 96.56 99 MET A N 1
ATOM 764 C CA . MET A 1 99 ? -2.606 -2.559 12.155 1.00 96.56 99 MET A CA 1
ATOM 765 C C . MET A 1 99 ? -2.999 -1.382 13.059 1.00 96.56 99 MET A C 1
ATOM 767 O O . MET A 1 99 ? -3.959 -1.500 13.804 1.00 96.56 99 MET A O 1
ATOM 771 N N . GLY A 1 100 ? -2.280 -0.256 13.063 1.00 94.50 100 GLY A N 1
ATOM 772 C CA . GLY A 1 100 ? -2.629 0.903 13.893 1.00 94.50 100 GLY A CA 1
ATOM 773 C C . GLY A 1 100 ? -3.923 1.590 13.446 1.00 94.50 100 GLY A C 1
ATOM 774 O O . GLY A 1 100 ? -4.181 1.720 12.253 1.00 94.50 100 GLY A O 1
ATOM 775 N N . SER A 1 101 ? -4.711 2.091 14.394 1.00 93.81 101 SER A N 1
ATOM 776 C CA . SER A 1 101 ? -5.885 2.937 14.126 1.00 93.81 101 SER A CA 1
ATOM 777 C C . SER A 1 101 ? -5.575 4.425 14.326 1.00 93.81 101 SER A C 1
ATOM 779 O O . SER A 1 101 ? -4.457 4.810 14.664 1.00 93.81 101 SER A O 1
ATOM 781 N N . ARG A 1 102 ? -6.579 5.296 14.180 1.00 88.31 102 ARG A N 1
ATOM 782 C CA . ARG A 1 102 ? -6.447 6.727 14.494 1.00 88.31 102 ARG A CA 1
ATOM 783 C C . ARG A 1 102 ? -6.150 6.985 15.976 1.00 88.31 102 ARG A C 1
ATOM 785 O O . ARG A 1 102 ? -5.321 7.840 16.280 1.00 88.31 102 ARG A O 1
ATOM 792 N N . SER A 1 103 ? -6.799 6.256 16.888 1.00 89.75 103 SER A N 1
ATOM 793 C CA . SER A 1 103 ? -6.579 6.399 18.337 1.00 89.75 103 SER A CA 1
ATOM 794 C C . SER A 1 103 ? -5.226 5.842 18.772 1.00 89.75 103 SER A C 1
ATOM 796 O O . SER A 1 103 ? -4.658 6.291 19.765 1.00 89.75 103 SER A O 1
ATOM 798 N N . TYR A 1 104 ? -4.677 4.906 17.998 1.00 94.62 104 TYR A N 1
ATOM 799 C CA . TYR A 1 104 ? -3.389 4.289 18.267 1.00 94.62 104 TYR A CA 1
ATOM 800 C C . TYR A 1 104 ? -2.541 4.198 17.002 1.00 94.62 104 TYR A C 1
ATOM 802 O O . TYR A 1 104 ? -2.231 3.131 16.475 1.00 94.62 104 TYR A O 1
ATOM 810 N N . ALA A 1 105 ? -2.141 5.373 16.518 1.00 89.38 105 ALA A N 1
ATOM 811 C CA . ALA A 1 105 ? -1.506 5.517 15.218 1.00 89.38 105 ALA A CA 1
ATOM 812 C C . ALA A 1 105 ? -0.093 4.933 15.141 1.00 89.38 105 ALA A C 1
ATOM 814 O O . ALA A 1 105 ? 0.421 4.791 14.043 1.00 89.38 105 ALA A O 1
ATOM 815 N N . MET A 1 106 ? 0.588 4.601 16.242 1.00 94.25 106 MET A N 1
ATOM 816 C CA . MET A 1 106 ? 1.948 4.024 16.191 1.00 94.25 106 MET A CA 1
ATOM 817 C C . MET A 1 106 ? 2.989 4.927 15.487 1.00 94.25 106 MET A C 1
ATOM 819 O O . MET A 1 106 ? 3.956 4.441 14.893 1.00 94.25 106 MET A O 1
ATOM 823 N N . GLN A 1 107 ? 2.813 6.254 15.554 1.00 94.31 107 GLN A N 1
ATOM 824 C CA . GLN A 1 107 ? 3.620 7.231 14.808 1.00 94.31 107 GLN A CA 1
ATOM 825 C C . GLN A 1 107 ? 5.119 7.169 15.148 1.00 94.31 107 GLN A C 1
ATOM 827 O O . GLN A 1 107 ? 5.958 7.233 14.248 1.00 94.31 107 GLN A O 1
ATOM 832 N N . ASP A 1 108 ? 5.470 6.973 16.420 1.00 94.50 108 ASP A N 1
ATOM 833 C CA . ASP A 1 108 ? 6.869 6.862 16.853 1.00 94.50 108 ASP A CA 1
ATOM 834 C C . ASP A 1 108 ? 7.549 5.599 16.320 1.00 94.50 108 ASP A C 1
ATOM 836 O O . ASP A 1 108 ? 8.741 5.599 15.997 1.00 94.50 108 ASP A O 1
ATOM 840 N N . LEU A 1 109 ? 6.804 4.493 16.227 1.00 95.81 109 LEU A N 1
ATOM 841 C CA . LEU A 1 109 ? 7.320 3.261 15.640 1.00 95.81 109 LEU A CA 1
ATOM 842 C C . LEU A 1 109 ? 7.534 3.447 14.137 1.00 95.81 109 LEU A C 1
ATOM 844 O O . LEU A 1 109 ? 8.624 3.163 13.646 1.00 95.81 109 LEU A O 1
ATOM 848 N N . TYR A 1 110 ? 6.547 4.007 13.439 1.00 96.56 110 TYR A N 1
ATOM 849 C CA . TYR A 1 110 ? 6.644 4.318 12.016 1.00 96.56 110 TYR A CA 1
ATOM 850 C C . TYR A 1 110 ? 7.844 5.223 11.691 1.00 96.56 110 TYR A C 1
ATOM 852 O O . TYR A 1 110 ? 8.667 4.894 10.834 1.00 96.56 110 TYR A O 1
ATOM 860 N N . GLY A 1 111 ? 8.023 6.315 1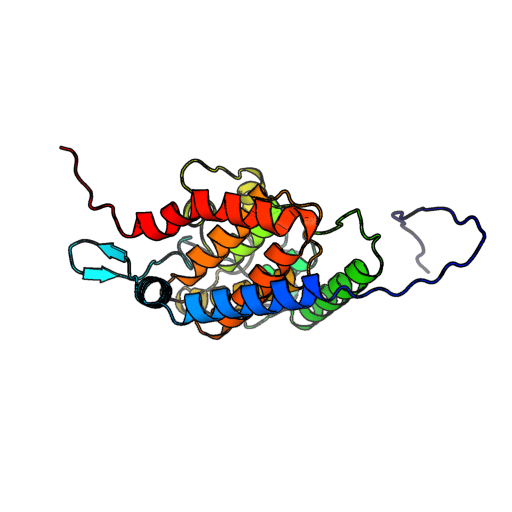2.441 1.00 95.50 111 GLY A N 1
ATOM 861 C CA . GLY A 1 111 ? 9.158 7.221 12.266 1.00 95.50 111 GLY A CA 1
ATOM 862 C C . GLY A 1 111 ? 10.516 6.545 12.496 1.00 95.50 111 GLY A C 1
ATOM 863 O O . GLY A 1 111 ? 11.491 6.866 11.811 1.00 95.50 111 GLY A O 1
ATOM 864 N N . ARG A 1 112 ? 10.602 5.583 13.426 1.00 95.50 112 ARG A N 1
ATOM 865 C CA . ARG A 1 112 ? 11.813 4.768 13.630 1.00 95.50 112 ARG A CA 1
ATOM 866 C C . ARG A 1 112 ? 12.066 3.812 12.467 1.00 95.50 112 ARG A C 1
ATOM 868 O O . ARG A 1 112 ? 13.206 3.730 12.016 1.00 95.50 112 ARG A O 1
ATOM 875 N N . ILE A 1 113 ? 11.031 3.142 11.959 1.00 93.94 113 ILE A N 1
ATOM 876 C CA . ILE A 1 113 ? 11.140 2.233 10.806 1.00 93.94 113 ILE A CA 1
ATOM 877 C C . ILE A 1 113 ? 11.683 2.983 9.589 1.00 93.94 113 ILE A C 1
ATOM 879 O O . ILE A 1 113 ? 12.707 2.573 9.044 1.00 93.94 113 ILE A O 1
ATOM 883 N N . LEU A 1 114 ? 11.077 4.116 9.214 1.00 93.25 114 LEU A N 1
ATOM 884 C CA . LEU A 1 114 ? 11.538 4.925 8.079 1.00 93.25 114 LEU A CA 1
ATOM 885 C C . LEU A 1 114 ? 13.013 5.324 8.216 1.00 93.25 114 LEU A C 1
ATOM 887 O O . LEU A 1 114 ? 13.802 5.142 7.288 1.00 93.25 114 LEU A O 1
ATOM 891 N N . LYS A 1 115 ? 13.415 5.824 9.392 1.00 92.75 115 LYS A N 1
ATOM 892 C CA . LYS A 1 115 ? 14.813 6.198 9.663 1.00 92.75 115 LYS A CA 1
ATOM 893 C C . LYS A 1 115 ? 15.760 5.008 9.515 1.00 92.75 115 LYS A C 1
ATOM 895 O O . LYS A 1 115 ? 16.854 5.173 8.977 1.00 92.75 115 LYS A O 1
ATOM 900 N N . ASN A 1 116 ? 15.359 3.830 9.984 1.00 89.81 116 ASN A N 1
ATOM 901 C CA . ASN A 1 116 ? 16.175 2.623 9.900 1.00 89.81 116 ASN A CA 1
ATOM 902 C C . ASN A 1 116 ? 16.328 2.142 8.455 1.00 89.81 116 ASN A C 1
ATOM 904 O O . ASN A 1 116 ? 17.444 1.828 8.050 1.00 89.81 116 ASN A O 1
ATOM 908 N N . VAL A 1 117 ? 15.255 2.167 7.658 1.00 89.44 117 VAL A N 1
ATOM 909 C CA . VAL A 1 117 ? 15.305 1.810 6.230 1.00 89.44 117 VAL A CA 1
ATOM 910 C C . VAL A 1 117 ? 16.223 2.756 5.457 1.00 89.44 117 VAL A C 1
ATOM 912 O O . VAL A 1 117 ? 17.095 2.301 4.718 1.00 89.44 117 VAL A O 1
ATOM 915 N N . VAL A 1 118 ? 16.107 4.069 5.684 1.00 88.56 118 VAL A N 1
ATOM 916 C CA . VAL A 1 118 ? 16.983 5.066 5.046 1.00 88.56 118 VAL A CA 1
ATOM 917 C C . VAL A 1 118 ? 18.453 4.841 5.416 1.00 88.56 118 VAL A C 1
ATOM 919 O O . VAL A 1 118 ? 19.325 4.943 4.554 1.00 88.56 118 VAL A O 1
ATOM 922 N N . LYS A 1 119 ? 18.747 4.519 6.682 1.00 86.56 119 LYS A N 1
ATOM 923 C CA . LYS A 1 119 ? 20.113 4.197 7.127 1.00 86.56 119 LYS A CA 1
ATOM 924 C C . LYS A 1 119 ? 20.635 2.913 6.479 1.00 86.56 119 LYS A C 1
ATOM 926 O O . LYS A 1 119 ? 21.743 2.919 5.957 1.00 86.56 119 LYS A O 1
ATOM 931 N N . ALA A 1 120 ? 19.841 1.843 6.470 1.00 84.00 120 ALA A N 1
ATOM 932 C CA . ALA A 1 120 ? 20.230 0.555 5.898 1.00 84.00 120 ALA A CA 1
ATOM 933 C C . ALA A 1 120 ? 20.535 0.656 4.393 1.00 84.00 120 ALA A C 1
ATOM 935 O O . ALA A 1 120 ? 21.541 0.124 3.924 1.00 84.00 120 ALA A O 1
ATOM 936 N N . ARG A 1 121 ? 19.729 1.420 3.646 1.00 81.12 121 ARG A N 1
ATOM 937 C CA . ARG A 1 121 ? 19.949 1.668 2.214 1.00 81.12 121 ARG A CA 1
ATOM 938 C C . ARG A 1 121 ? 21.268 2.388 1.912 1.00 81.12 121 ARG A C 1
ATOM 940 O O . ARG A 1 121 ? 21.858 2.156 0.868 1.00 81.12 121 ARG A O 1
ATOM 947 N N . ARG A 1 122 ? 21.747 3.261 2.804 1.00 77.31 122 ARG A N 1
ATOM 948 C CA . ARG A 1 122 ? 23.043 3.948 2.630 1.00 77.31 122 ARG A CA 1
ATOM 949 C C . ARG A 1 122 ? 24.243 3.037 2.882 1.00 77.31 122 ARG A C 1
ATOM 951 O O . ARG A 1 122 ? 25.322 3.320 2.382 1.00 77.31 122 ARG A O 1
ATOM 958 N N . ASN A 1 123 ? 24.048 1.978 3.662 1.00 72.12 123 ASN A N 1
ATOM 959 C CA . ASN A 1 123 ? 25.117 1.091 4.116 1.00 72.12 123 ASN A CA 1
ATOM 960 C C . ASN A 1 123 ? 25.244 -0.185 3.265 1.00 72.12 123 ASN A C 1
ATOM 962 O O . ASN A 1 123 ? 26.055 -1.049 3.582 1.00 72.12 123 ASN A O 1
ATOM 966 N N . THR A 1 124 ? 24.430 -0.340 2.218 1.00 67.12 124 THR A N 1
ATOM 967 C CA . THR A 1 124 ? 24.420 -1.519 1.340 1.00 67.12 124 THR A CA 1
ATOM 968 C C . THR A 1 124 ? 25.246 -1.275 0.079 1.00 67.12 124 THR A C 1
ATOM 970 O O . THR A 1 124 ? 25.291 -0.159 -0.436 1.00 67.12 124 THR A O 1
ATOM 973 N N . SER A 1 125 ? 25.907 -2.325 -0.425 1.00 62.97 125 SER A N 1
ATOM 974 C CA . SER A 1 125 ? 26.694 -2.259 -1.665 1.00 62.97 125 SER A CA 1
ATOM 975 C C . SER A 1 125 ? 25.819 -1.854 -2.859 1.00 62.97 125 SER A C 1
ATOM 977 O O . SER A 1 125 ? 24.596 -2.016 -2.838 1.00 62.97 125 SER A O 1
ATOM 979 N N . GLU A 1 126 ? 26.423 -1.332 -3.928 1.00 61.62 126 GLU A N 1
ATOM 980 C CA . GLU A 1 126 ? 25.687 -0.857 -5.110 1.00 61.62 126 GLU A CA 1
ATOM 981 C C . GLU A 1 126 ? 24.917 -1.971 -5.851 1.00 61.62 126 GLU A C 1
ATOM 983 O O . GLU A 1 126 ? 23.933 -1.680 -6.537 1.00 61.62 126 GLU A O 1
ATOM 988 N N . LEU A 1 127 ? 25.301 -3.239 -5.658 1.00 58.25 127 LEU A N 1
ATOM 989 C CA . LEU A 1 127 ? 24.883 -4.368 -6.497 1.00 58.25 127 LEU A CA 1
ATOM 990 C C . LEU A 1 127 ? 23.835 -5.304 -5.868 1.00 58.25 127 LEU A C 1
ATOM 992 O O . LEU A 1 127 ? 23.223 -6.075 -6.604 1.00 58.25 127 LEU A O 1
ATOM 996 N N . SER A 1 128 ? 23.585 -5.249 -4.554 1.00 61.56 128 SER A N 1
ATOM 997 C CA . SER A 1 128 ? 22.586 -6.110 -3.893 1.00 61.56 128 SER A CA 1
ATOM 998 C C . SER A 1 128 ? 21.539 -5.296 -3.135 1.00 61.56 128 SER A C 1
ATOM 1000 O O . SER A 1 128 ? 21.889 -4.529 -2.237 1.00 61.56 128 SER A O 1
ATOM 1002 N N . GLY A 1 129 ? 20.261 -5.492 -3.470 1.00 63.81 129 GLY A N 1
ATOM 1003 C CA . GLY A 1 129 ? 19.143 -4.893 -2.740 1.00 63.81 129 GLY A CA 1
ATOM 1004 C C . GLY A 1 129 ? 18.728 -5.713 -1.516 1.00 63.81 129 GLY A C 1
ATOM 1005 O O . GLY A 1 129 ? 18.603 -6.930 -1.627 1.00 63.81 129 GLY A O 1
ATOM 1006 N N . VAL A 1 130 ? 18.467 -5.063 -0.374 1.00 76.94 130 VAL A N 1
ATOM 1007 C CA . VAL A 1 130 ? 17.990 -5.717 0.878 1.00 76.94 130 VAL A CA 1
ATOM 1008 C C . VAL A 1 130 ? 16.572 -5.252 1.257 1.00 76.94 130 VAL A C 1
ATOM 1010 O O . VAL A 1 130 ? 16.188 -5.201 2.423 1.00 76.94 130 VAL A O 1
ATOM 1013 N N . GLY A 1 131 ? 15.778 -4.830 0.272 1.00 85.19 131 GLY A N 1
ATOM 1014 C CA . GLY A 1 131 ? 14.399 -4.404 0.503 1.00 85.19 131 GLY A CA 1
ATOM 1015 C C . GLY A 1 131 ? 13.405 -5.551 0.683 1.00 85.19 131 GLY A C 1
ATOM 1016 O O . GLY A 1 131 ? 13.748 -6.721 0.500 1.00 85.19 131 GLY A O 1
ATOM 1017 N N . PRO A 1 132 ? 12.150 -5.206 1.023 1.00 91.81 132 PRO A N 1
ATOM 1018 C CA . PRO A 1 132 ? 11.061 -6.172 1.107 1.00 91.81 132 PRO A CA 1
ATOM 1019 C C . PRO A 1 132 ? 10.845 -6.888 -0.232 1.00 91.81 132 PRO A C 1
ATOM 1021 O O . PRO A 1 132 ? 11.009 -6.297 -1.300 1.00 91.81 132 PRO A O 1
ATOM 1024 N N . ALA A 1 133 ? 10.450 -8.159 -0.163 1.00 93.69 133 ALA A N 1
ATOM 1025 C CA . ALA A 1 133 ? 10.043 -8.923 -1.336 1.00 93.69 133 ALA A CA 1
ATOM 1026 C C . AL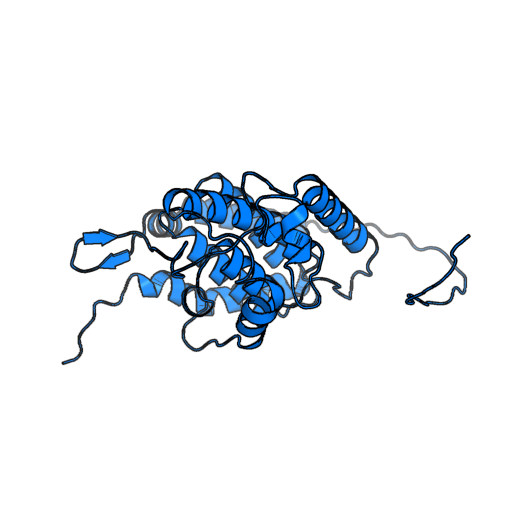A A 1 133 ? 8.749 -8.360 -1.949 1.00 93.69 133 ALA A C 1
ATOM 1028 O O . ALA A 1 133 ? 7.910 -7.803 -1.238 1.00 93.69 133 ALA A O 1
ATOM 1029 N N . MET A 1 134 ? 8.554 -8.575 -3.253 1.00 94.62 134 MET A N 1
ATOM 1030 C CA . MET A 1 134 ? 7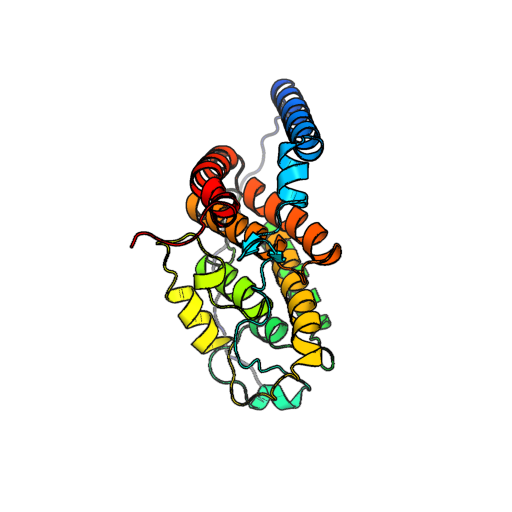.374 -8.129 -4.003 1.00 94.62 134 MET A CA 1
ATOM 1031 C C . MET A 1 134 ? 6.041 -8.451 -3.307 1.00 94.62 134 MET A C 1
ATOM 1033 O O . MET A 1 134 ? 5.208 -7.564 -3.120 1.00 94.62 134 MET A O 1
ATOM 1037 N N . HIS A 1 135 ? 5.852 -9.697 -2.859 1.00 96.19 135 HIS A N 1
ATOM 1038 C CA . HIS A 1 135 ? 4.608 -10.116 -2.205 1.00 96.19 135 HIS A CA 1
ATOM 1039 C C . HIS A 1 135 ? 4.328 -9.349 -0.901 1.00 96.19 135 HIS A C 1
ATOM 1041 O O . HIS A 1 135 ? 3.169 -9.107 -0.581 1.00 96.19 135 HIS A O 1
ATOM 1047 N N . VAL A 1 136 ? 5.370 -8.920 -0.177 1.00 96.75 136 VAL A N 1
ATOM 1048 C CA . VAL A 1 136 ? 5.240 -8.110 1.046 1.00 96.75 136 VAL A CA 1
ATOM 1049 C C . VAL A 1 136 ? 4.801 -6.692 0.698 1.00 96.75 136 VAL A C 1
ATOM 1051 O O . VAL A 1 136 ? 3.865 -6.175 1.300 1.00 96.75 136 VAL A O 1
ATOM 1054 N N . CYS A 1 137 ? 5.427 -6.073 -0.308 1.00 97.50 137 CYS A N 1
ATOM 1055 C CA . CYS A 1 137 ? 5.030 -4.752 -0.800 1.00 97.50 137 CYS A CA 1
ATOM 1056 C C . CYS A 1 137 ? 3.561 -4.736 -1.240 1.00 97.50 137 CYS A C 1
ATOM 1058 O O . CYS A 1 137 ? 2.813 -3.821 -0.894 1.00 97.50 137 CYS A O 1
ATOM 1060 N N . LEU A 1 138 ? 3.149 -5.768 -1.981 1.00 97.88 138 LEU A N 1
ATOM 1061 C CA . LEU A 1 138 ? 1.780 -5.921 -2.453 1.00 97.88 138 LEU A CA 1
ATOM 1062 C C . LEU A 1 138 ? 0.802 -6.148 -1.296 1.00 97.88 138 LEU A C 1
ATOM 1064 O O . LEU A 1 138 ? -0.233 -5.487 -1.241 1.00 97.88 138 LEU A O 1
ATOM 1068 N N . ALA A 1 139 ? 1.153 -7.018 -0.344 1.00 98.12 139 ALA A N 1
ATOM 1069 C CA . ALA A 1 139 ? 0.358 -7.259 0.855 1.00 98.12 139 ALA A CA 1
ATOM 1070 C C . ALA A 1 139 ? 0.144 -5.975 1.666 1.00 98.12 139 ALA A C 1
ATOM 1072 O O . ALA A 1 139 ? -0.981 -5.684 2.066 1.00 98.12 139 ALA A O 1
ATOM 1073 N N . TRP A 1 140 ? 1.196 -5.174 1.858 1.00 98.31 140 TRP A N 1
ATOM 1074 C CA . TRP A 1 140 ? 1.102 -3.887 2.545 1.00 98.31 140 TRP A CA 1
ATOM 1075 C C . TRP A 1 140 ? 0.170 -2.910 1.827 1.00 98.31 140 TRP A C 1
ATOM 1077 O O . TRP A 1 140 ? -0.684 -2.319 2.482 1.00 98.31 140 TRP A O 1
ATOM 1087 N N . LEU A 1 141 ? 0.292 -2.758 0.503 1.00 98.44 141 LEU A N 1
ATOM 1088 C CA . LEU A 1 141 ? -0.586 -1.881 -0.283 1.00 98.44 141 LEU A CA 1
ATOM 1089 C C . LEU A 1 141 ? -2.055 -2.317 -0.192 1.00 98.44 141 LEU A C 1
ATOM 1091 O O . LEU A 1 141 ? -2.917 -1.486 0.084 1.00 98.44 141 LEU A O 1
ATOM 1095 N N . CYS A 1 142 ? -2.334 -3.611 -0.377 1.00 98.06 142 CYS A N 1
ATOM 1096 C CA . CYS A 1 142 ? -3.701 -4.140 -0.374 1.00 98.06 142 CYS A CA 1
ATOM 1097 C C . CYS A 1 142 ? -4.335 -4.076 1.018 1.00 98.06 142 CYS A C 1
ATOM 1099 O O . CYS A 1 142 ? -5.478 -3.650 1.156 1.00 98.06 142 CYS A O 1
ATOM 1101 N N . HIS A 1 143 ? -3.586 -4.438 2.064 1.00 97.81 143 HIS A N 1
ATOM 1102 C CA . HIS A 1 143 ? -4.075 -4.339 3.436 1.00 97.81 143 HIS A CA 1
ATOM 1103 C C . HIS A 1 143 ? -4.328 -2.884 3.841 1.00 97.81 143 HIS A C 1
ATOM 1105 O O . HIS A 1 143 ? -5.373 -2.585 4.412 1.00 97.81 143 HIS A O 1
ATOM 1111 N N . ALA A 1 144 ? -3.419 -1.966 3.492 1.00 97.56 144 ALA A N 1
ATOM 1112 C CA . ALA A 1 144 ? -3.599 -0.543 3.755 1.00 97.56 144 ALA A CA 1
ATOM 1113 C C . ALA A 1 144 ? -4.825 0.028 3.028 1.00 97.56 144 ALA A C 1
ATOM 1115 O O . ALA A 1 144 ? -5.593 0.772 3.627 1.00 97.56 144 ALA A O 1
ATOM 1116 N N . ALA A 1 145 ? -5.044 -0.351 1.767 1.00 96.94 145 ALA A N 1
ATOM 1117 C CA . ALA A 1 145 ? -6.236 0.027 1.009 1.00 96.94 145 ALA A CA 1
ATOM 1118 C C . ALA A 1 145 ? -7.503 -0.741 1.436 1.00 96.94 145 ALA A C 1
ATOM 1120 O O . ALA A 1 145 ? -8.605 -0.378 1.027 1.00 96.94 145 ALA A O 1
ATOM 1121 N N . GLN A 1 146 ? -7.364 -1.780 2.267 1.00 96.44 146 GLN A N 1
ATOM 1122 C CA . GLN A 1 146 ? -8.439 -2.683 2.685 1.00 96.44 146 GLN A CA 1
ATOM 1123 C C . GLN A 1 146 ? -9.169 -3.303 1.483 1.00 96.44 146 GLN A C 1
ATOM 1125 O O . GLN A 1 146 ? -10.401 -3.311 1.414 1.00 96.44 146 GLN A O 1
ATOM 1130 N N . CYS A 1 147 ? -8.390 -3.788 0.517 1.00 95.94 147 CYS A N 1
ATOM 1131 C CA . CYS A 1 147 ? -8.872 -4.423 -0.704 1.00 95.94 147 CYS A CA 1
ATOM 1132 C C . CYS A 1 147 ? -8.237 -5.798 -0.912 1.00 95.94 147 CYS A C 1
ATOM 1134 O O . CYS A 1 147 ? -7.253 -6.155 -0.256 1.00 95.94 147 CYS A O 1
ATOM 1136 N N . ARG A 1 148 ? -8.788 -6.586 -1.838 1.00 94.38 148 ARG A N 1
ATOM 1137 C CA . ARG A 1 148 ? -8.182 -7.863 -2.222 1.00 94.38 148 ARG A CA 1
ATOM 1138 C C . ARG A 1 148 ? -7.041 -7.613 -3.194 1.00 94.38 148 ARG A C 1
ATOM 1140 O O . ARG A 1 148 ? -7.036 -6.639 -3.945 1.00 94.38 148 ARG A O 1
ATOM 1147 N N . VAL A 1 149 ? -6.089 -8.542 -3.225 1.00 95.19 149 VAL A N 1
ATOM 1148 C CA . VAL A 1 149 ? -4.976 -8.490 -4.180 1.00 95.19 149 VAL A CA 1
ATOM 1149 C C . VAL A 1 149 ? -5.497 -8.528 -5.620 1.00 95.19 149 VAL A C 1
ATOM 1151 O O . VAL A 1 149 ? -5.070 -7.729 -6.451 1.00 95.19 149 VAL A O 1
ATOM 1154 N N . SER A 1 150 ? -6.494 -9.376 -5.887 1.00 91.94 150 SER A N 1
ATOM 1155 C CA . SER A 1 150 ? -7.172 -9.495 -7.185 1.00 91.94 150 SER A CA 1
ATOM 1156 C C . SER A 1 150 ? -7.797 -8.195 -7.698 1.00 91.94 150 SER A C 1
ATOM 1158 O O . SER A 1 150 ? -8.007 -8.057 -8.899 1.00 91.94 150 SER A O 1
ATOM 1160 N N . ASP A 1 151 ? -8.105 -7.243 -6.814 1.00 89.69 151 ASP A N 1
ATOM 1161 C CA . ASP A 1 151 ? -8.788 -6.004 -7.196 1.00 89.69 151 ASP A CA 1
ATOM 1162 C C . ASP A 1 151 ? -7.825 -5.004 -7.855 1.00 89.69 151 ASP A C 1
ATOM 1164 O O . ASP A 1 151 ? -8.252 -4.114 -8.602 1.00 89.69 151 ASP A O 1
ATOM 1168 N N . VAL A 1 152 ? -6.519 -5.152 -7.596 1.00 91.19 152 VAL A N 1
ATOM 1169 C CA . VAL A 1 152 ? -5.485 -4.167 -7.944 1.00 91.19 152 VAL A CA 1
ATOM 1170 C C . VAL A 1 152 ? -4.379 -4.690 -8.854 1.00 91.19 152 VAL A C 1
ATOM 1172 O O . VAL A 1 152 ? -3.649 -3.878 -9.420 1.00 91.19 152 VAL A O 1
ATOM 1175 N N . VAL A 1 153 ? -4.238 -6.005 -9.018 1.00 90.38 153 VAL A N 1
ATOM 1176 C CA . VAL A 1 153 ? -3.246 -6.593 -9.933 1.00 90.38 153 VAL A CA 1
ATOM 1177 C C . VAL A 1 153 ? -3.799 -6.736 -11.359 1.00 90.38 153 VAL A C 1
ATOM 1179 O O . VAL A 1 153 ? -5.019 -6.731 -11.549 1.00 90.38 153 VAL A O 1
ATOM 1182 N N . PRO A 1 154 ? -2.934 -6.838 -12.385 1.00 84.94 154 PRO A N 1
ATOM 1183 C CA . PRO A 1 154 ? -3.370 -7.150 -13.743 1.00 84.94 154 PRO A CA 1
ATOM 1184 C C . PRO A 1 154 ? -4.122 -8.487 -13.812 1.00 84.94 154 PRO A C 1
ATOM 1186 O O . PRO A 1 154 ? -3.806 -9.432 -13.089 1.00 84.94 154 PRO A O 1
ATOM 1189 N N . GLY A 1 155 ? -5.110 -8.587 -14.704 1.00 78.81 155 GLY A N 1
ATOM 1190 C CA . GLY A 1 155 ? -5.846 -9.836 -14.908 1.00 78.81 155 GLY A CA 1
ATOM 1191 C C . GLY A 1 155 ? -4.919 -10.969 -15.360 1.00 78.81 155 GLY A C 1
ATOM 1192 O O . GLY A 1 155 ? -4.125 -10.783 -16.278 1.00 78.81 155 GLY A O 1
ATOM 1193 N N . GLY A 1 156 ? -5.035 -12.136 -14.722 1.00 77.69 156 GLY A N 1
ATOM 1194 C CA . GLY A 1 156 ? -4.181 -13.304 -14.979 1.00 77.69 156 GLY A CA 1
ATOM 1195 C C . GLY A 1 156 ? -2.968 -13.420 -14.051 1.00 77.69 156 GLY A C 1
ATOM 1196 O O . GLY A 1 156 ? -2.404 -14.505 -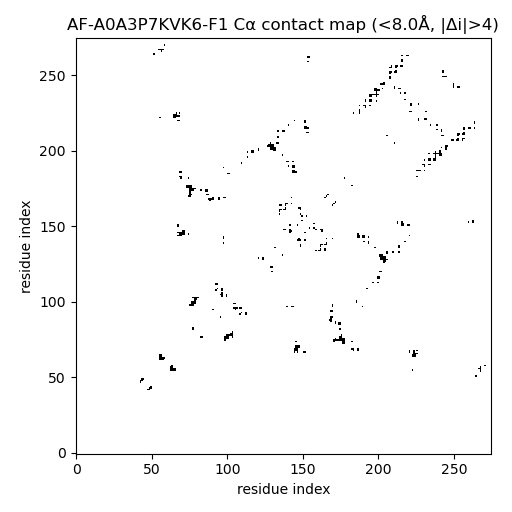13.947 1.00 77.69 156 GLY A O 1
ATOM 1197 N N . GLU A 1 157 ? -2.618 -12.356 -13.323 1.00 84.62 157 GLU A N 1
ATOM 1198 C CA . GLU A 1 157 ? -1.587 -12.400 -12.285 1.00 84.62 157 GLU A CA 1
ATOM 1199 C C . GLU A 1 157 ? -2.173 -12.894 -10.956 1.00 84.62 157 GLU A C 1
ATOM 1201 O O . GLU A 1 157 ? -3.254 -12.471 -10.537 1.00 84.62 157 GLU A O 1
ATOM 1206 N N . ILE A 1 158 ? -1.452 -13.778 -10.264 1.00 88.44 158 ILE A N 1
ATOM 1207 C CA . ILE A 1 158 ? -1.876 -14.340 -8.975 1.00 88.44 158 ILE A CA 1
ATOM 1208 C C . ILE A 1 158 ? -0.708 -14.257 -7.996 1.00 88.44 158 ILE A C 1
ATOM 1210 O O . ILE A 1 158 ? 0.391 -14.726 -8.281 1.00 88.44 158 ILE A O 1
ATOM 1214 N N . PHE A 1 159 ? -0.962 -13.705 -6.810 1.00 94.81 159 PHE A N 1
ATOM 1215 C CA . PHE A 1 159 ? 0.043 -13.533 -5.758 1.00 94.81 159 PHE A CA 1
ATOM 1216 C C . PHE A 1 159 ? -0.391 -14.235 -4.464 1.00 94.81 159 PHE A C 1
ATOM 1218 O O . PHE A 1 159 ? -0.728 -13.568 -3.480 1.00 94.81 159 PHE A O 1
ATOM 1225 N N . PRO A 1 160 ? -0.366 -15.579 -4.426 1.00 95.56 160 PRO A N 1
ATOM 1226 C CA . PRO A 1 160 ? -0.830 -16.336 -3.263 1.00 95.56 160 PRO A CA 1
ATOM 1227 C C . PRO A 1 160 ? -0.008 -16.023 -2.005 1.00 95.56 160 PRO A C 1
ATOM 1229 O O . PRO A 1 160 ? -0.543 -16.012 -0.900 1.00 95.56 160 PRO A O 1
ATOM 1232 N N . ASP A 1 161 ? 1.277 -15.696 -2.162 1.00 97.81 161 ASP A N 1
ATOM 1233 C CA . ASP A 1 161 ? 2.139 -15.296 -1.048 1.00 97.81 161 ASP A CA 1
ATOM 1234 C C . ASP A 1 161 ? 1.735 -13.957 -0.430 1.00 97.81 161 ASP A C 1
ATOM 1236 O O . ASP A 1 161 ? 1.868 -13.785 0.780 1.00 97.81 161 ASP A O 1
ATOM 1240 N N . ALA A 1 162 ? 1.212 -13.020 -1.228 1.00 97.50 162 ALA A N 1
ATOM 1241 C CA . ALA A 1 162 ? 0.720 -11.745 -0.715 1.00 97.50 162 ALA A CA 1
ATOM 1242 C C . ALA A 1 162 ? -0.581 -11.952 0.071 1.00 97.50 162 ALA A C 1
ATOM 1244 O O . ALA A 1 162 ? -0.720 -11.443 1.181 1.00 97.50 162 ALA A O 1
ATOM 1245 N N . GLU A 1 163 ? -1.506 -12.759 -0.456 1.00 96.75 163 GLU A N 1
ATOM 1246 C CA . GLU A 1 163 ? -2.746 -13.109 0.248 1.00 96.75 163 GLU A CA 1
ATOM 1247 C C . GLU A 1 163 ? -2.476 -13.859 1.552 1.00 96.75 163 GLU A C 1
ATOM 1249 O O . GLU A 1 163 ? -3.067 -13.554 2.590 1.00 96.75 163 GLU A O 1
ATOM 1254 N N . ARG A 1 164 ? -1.547 -14.819 1.513 1.00 96.81 164 ARG A N 1
ATOM 1255 C CA . ARG A 1 164 ? -1.101 -15.547 2.698 1.00 96.81 164 ARG A CA 1
ATOM 1256 C C . ARG A 1 164 ? -0.488 -14.599 3.724 1.00 96.81 164 ARG A C 1
ATOM 1258 O O . ARG A 1 164 ? -0.847 -14.675 4.893 1.00 96.81 164 ARG A O 1
ATOM 1265 N N . TYR A 1 165 ? 0.370 -13.674 3.292 1.00 97.38 165 TYR A N 1
ATOM 1266 C CA . TYR A 1 165 ? 0.964 -12.668 4.173 1.00 97.38 165 TYR A CA 1
ATOM 1267 C C . TYR A 1 165 ? -0.105 -11.822 4.875 1.00 97.38 165 TYR A C 1
ATOM 1269 O O . TYR A 1 165 ? -0.027 -11.626 6.087 1.00 97.38 165 TYR A O 1
ATOM 1277 N N . ILE A 1 166 ? -1.115 -11.344 4.137 1.00 96.50 166 ILE A N 1
ATOM 1278 C CA . ILE A 1 166 ? -2.227 -10.573 4.710 1.00 96.50 166 ILE A CA 1
ATOM 1279 C C . ILE A 1 166 ? -2.939 -11.403 5.781 1.00 96.50 166 ILE A C 1
ATOM 1281 O O . ILE A 1 166 ? -3.034 -10.963 6.925 1.00 96.50 166 ILE A O 1
ATOM 1285 N N . ARG A 1 167 ? -3.363 -12.621 5.434 1.00 94.88 167 ARG A N 1
ATOM 1286 C CA . ARG A 1 167 ? -4.152 -13.493 6.311 1.00 94.88 167 ARG A CA 1
ATOM 1287 C C . ARG A 1 167 ? -3.403 -13.928 7.569 1.00 94.88 167 ARG A C 1
ATOM 1289 O O . ARG A 1 167 ? -3.987 -13.992 8.642 1.00 94.88 167 ARG A O 1
ATOM 1296 N N . GLU A 1 168 ? -2.127 -14.279 7.437 1.00 93.88 168 GLU A N 1
ATOM 1297 C CA . GLU A 1 168 ? -1.346 -14.858 8.536 1.00 93.88 168 GLU A CA 1
ATOM 1298 C C . GLU A 1 168 ? -0.718 -13.802 9.452 1.00 93.88 168 GLU A C 1
ATOM 1300 O O . GLU A 1 168 ? -0.347 -14.121 10.582 1.00 93.88 168 GLU A O 1
ATOM 1305 N N . ARG A 1 169 ? -0.550 -12.559 8.978 1.00 94.50 169 ARG A N 1
ATOM 1306 C CA . ARG A 1 169 ? 0.212 -11.530 9.707 1.00 94.50 169 ARG A CA 1
ATOM 1307 C C . ARG A 1 169 ? -0.574 -10.257 9.983 1.00 94.50 169 ARG A C 1
ATOM 1309 O O . ARG A 1 169 ? -0.450 -9.717 11.081 1.00 94.50 169 ARG A O 1
ATOM 1316 N N . LEU A 1 170 ? -1.337 -9.764 9.009 1.00 95.44 170 LEU A N 1
ATOM 1317 C CA . LEU A 1 170 ? -1.977 -8.445 9.074 1.00 95.44 170 LEU A CA 1
ATOM 1318 C C . LEU A 1 170 ? -3.442 -8.521 9.523 1.00 95.44 170 LEU A C 1
ATOM 1320 O O . LEU A 1 170 ? -3.924 -7.627 10.213 1.00 95.44 170 LEU A O 1
ATOM 1324 N N . GLU A 1 171 ? -4.155 -9.586 9.166 1.00 94.00 171 GLU A N 1
ATOM 1325 C CA . GLU A 1 171 ? -5.529 -9.817 9.607 1.00 94.00 171 GLU A CA 1
ATOM 1326 C C . GLU A 1 171 ? -5.549 -10.503 10.974 1.00 94.00 171 GLU A C 1
ATOM 1328 O O . GLU A 1 171 ? -5.265 -11.690 11.112 1.00 94.00 171 GLU A O 1
ATOM 1333 N N . GLN A 1 172 ? -5.913 -9.744 12.006 1.00 94.56 172 GLN A N 1
ATOM 1334 C CA . GLN A 1 172 ? -6.006 -10.238 13.378 1.00 94.56 172 GLN A CA 1
ATOM 1335 C C . GLN A 1 172 ? -7.453 -10.104 13.854 1.00 94.56 172 GLN A C 1
ATOM 1337 O O . GLN A 1 172 ? -7.837 -9.094 14.434 1.00 94.56 172 GLN A O 1
ATOM 1342 N N . SER A 1 173 ? -8.272 -11.134 13.623 1.00 94.06 173 SER A N 1
ATOM 1343 C CA . SER A 1 173 ? -9.715 -11.131 13.939 1.00 94.06 173 SER A CA 1
ATOM 1344 C C . SER A 1 173 ? -10.049 -10.931 15.423 1.00 94.06 173 SER A C 1
ATOM 1346 O O . SER A 1 173 ? -11.188 -10.627 15.764 1.00 94.06 173 SER A O 1
ATOM 1348 N N . ARG A 1 174 ? -9.061 -11.102 16.310 1.00 95.44 174 ARG A N 1
ATOM 1349 C CA . ARG A 1 174 ? -9.178 -10.831 17.751 1.00 95.44 174 ARG A CA 1
ATOM 1350 C C . ARG A 1 174 ? -9.092 -9.345 18.094 1.00 95.44 174 ARG A C 1
ATOM 1352 O O . ARG A 1 174 ? -9.483 -8.975 19.195 1.00 95.44 174 ARG A O 1
ATOM 1359 N N . LEU A 1 175 ? -8.561 -8.518 17.195 1.00 96.50 175 LEU A N 1
ATOM 1360 C CA . LEU A 1 175 ? -8.507 -7.074 17.386 1.00 96.50 175 LEU A CA 1
ATOM 1361 C C . LEU A 1 175 ? -9.901 -6.444 17.224 1.00 96.50 175 LEU A C 1
ATOM 1363 O O . LEU A 1 175 ? -10.763 -7.017 16.550 1.00 96.50 175 LEU A O 1
ATOM 1367 N N . PRO A 1 176 ? -10.134 -5.251 17.794 1.00 96.75 176 PRO A N 1
ATOM 1368 C CA . PRO A 1 176 ? -11.374 -4.510 17.589 1.00 96.75 176 PRO A CA 1
ATOM 1369 C C . PRO A 1 176 ? -11.674 -4.239 16.108 1.00 96.75 176 PRO A C 1
ATOM 1371 O O . PRO A 1 176 ? -10.774 -3.963 15.311 1.00 96.75 176 PRO A O 1
ATOM 1374 N N . LEU A 1 177 ? -12.959 -4.300 15.750 1.00 96.38 177 LEU A N 1
ATOM 1375 C CA . LEU A 1 177 ? -13.446 -3.950 14.416 1.00 96.38 177 LEU A CA 1
ATOM 1376 C C . LEU A 1 177 ? -13.439 -2.424 14.238 1.00 96.38 177 LEU A C 1
ATOM 1378 O O . LEU A 1 177 ? -13.913 -1.689 15.104 1.00 96.38 177 LEU A O 1
ATOM 1382 N N . VAL A 1 178 ? -12.938 -1.954 13.098 1.00 95.06 178 VAL A N 1
ATOM 1383 C CA . VAL A 1 178 ? -13.001 -0.544 12.701 1.00 95.06 178 VAL A CA 1
ATOM 1384 C C . VAL A 1 178 ? -14.400 -0.228 12.174 1.00 95.06 178 VAL A C 1
ATOM 1386 O O . VAL A 1 178 ? -14.927 -0.956 11.335 1.00 95.06 178 VAL A O 1
ATOM 1389 N N . LEU A 1 179 ? -14.990 0.869 12.651 1.00 92.06 179 LEU A N 1
ATOM 1390 C CA . LEU A 1 179 ? -16.300 1.341 12.198 1.00 92.06 179 LEU A CA 1
ATOM 1391 C C . LEU A 1 179 ? -16.259 1.740 10.722 1.00 92.06 179 LEU A C 1
ATOM 1393 O O . LEU A 1 179 ? -15.322 2.414 10.297 1.00 92.06 179 LEU A O 1
ATOM 1397 N N . ASP A 1 180 ? -17.304 1.404 9.962 1.00 88.06 180 ASP A N 1
ATOM 1398 C CA . ASP A 1 180 ? -17.373 1.670 8.517 1.00 88.06 180 ASP A CA 1
ATOM 1399 C C . ASP A 1 180 ? -17.157 3.146 8.152 1.00 88.06 180 ASP A C 1
ATOM 1401 O O . ASP A 1 180 ? -16.527 3.439 7.135 1.00 88.06 180 ASP A O 1
ATOM 1405 N N . SER A 1 181 ? -17.603 4.075 9.006 1.00 87.88 181 SER A N 1
ATOM 1406 C CA . SER A 1 181 ? -17.397 5.519 8.826 1.00 87.88 181 SER A CA 1
ATOM 1407 C C . SER A 1 181 ? -15.924 5.927 8.785 1.00 87.88 181 SER A C 1
ATOM 1409 O O . SER A 1 181 ? -15.575 6.902 8.123 1.00 87.88 181 SER A O 1
ATOM 1411 N N . ASP A 1 182 ? -15.061 5.173 9.464 1.00 91.38 182 ASP A N 1
ATOM 1412 C CA . ASP A 1 182 ? -13.664 5.540 9.703 1.00 91.38 182 ASP A CA 1
ATOM 1413 C C . ASP A 1 182 ? -12.713 4.785 8.765 1.00 91.38 182 ASP A C 1
ATOM 1415 O O . ASP A 1 182 ? -11.529 5.121 8.652 1.00 91.38 182 ASP A O 1
ATOM 1419 N N . ARG A 1 183 ? -13.220 3.763 8.064 1.00 93.12 183 ARG A N 1
ATOM 1420 C CA . ARG A 1 183 ? -12.409 2.866 7.233 1.00 93.12 183 ARG A CA 1
ATOM 1421 C C . ARG A 1 183 ? -11.714 3.594 6.093 1.00 93.12 183 ARG A C 1
ATOM 1423 O O . ARG A 1 183 ? -10.534 3.339 5.868 1.00 93.12 183 ARG A O 1
ATOM 1430 N N . ALA A 1 184 ? -12.402 4.513 5.414 1.00 92.50 184 ALA A N 1
ATOM 1431 C CA . ALA A 1 184 ? -11.832 5.256 4.291 1.00 92.50 184 ALA A CA 1
ATOM 1432 C C . ALA A 1 184 ? -10.693 6.191 4.734 1.00 92.50 184 ALA A C 1
ATOM 1434 O O . ALA A 1 184 ? -9.628 6.202 4.116 1.00 92.50 184 ALA A O 1
ATOM 1435 N N . GLU A 1 185 ? -10.881 6.932 5.833 1.00 92.00 185 GLU A N 1
ATOM 1436 C CA . GLU A 1 185 ? -9.837 7.800 6.397 1.00 92.00 185 GLU A CA 1
ATOM 1437 C C . GLU A 1 185 ? -8.630 6.970 6.853 1.00 92.00 185 GLU A C 1
ATOM 1439 O O . GLU A 1 185 ? -7.484 7.309 6.542 1.00 92.00 185 GLU A O 1
ATOM 1444 N N . LEU A 1 186 ? -8.883 5.842 7.525 1.00 94.94 186 LEU A N 1
ATOM 1445 C CA . LEU A 1 186 ? -7.837 4.914 7.939 1.00 94.94 186 LEU A CA 1
ATOM 1446 C C . LEU A 1 186 ? -7.080 4.331 6.739 1.00 94.94 186 LEU A C 1
ATOM 1448 O O . LEU A 1 186 ? -5.851 4.269 6.773 1.00 94.94 186 LEU A O 1
ATOM 1452 N N . ALA A 1 187 ? -7.784 3.944 5.672 1.00 95.88 187 ALA A N 1
ATOM 1453 C CA . ALA A 1 187 ? -7.169 3.399 4.467 1.00 95.88 187 ALA A CA 1
ATOM 1454 C C . ALA A 1 187 ? -6.246 4.422 3.795 1.00 95.88 187 ALA A C 1
ATOM 1456 O O . ALA A 1 187 ? -5.090 4.123 3.499 1.00 95.88 187 ALA A O 1
ATOM 1457 N N . VAL A 1 188 ? -6.711 5.666 3.634 1.00 94.44 188 VAL A N 1
ATOM 1458 C CA . VAL A 1 188 ? -5.894 6.775 3.113 1.00 94.44 188 VAL A CA 1
ATOM 1459 C C . VAL A 1 188 ? -4.650 6.988 3.977 1.00 94.44 188 VAL A C 1
ATOM 1461 O O . VAL A 1 188 ? -3.541 7.140 3.455 1.00 94.44 188 VAL A O 1
ATOM 1464 N N . PHE A 1 189 ? -4.820 6.977 5.299 1.00 94.38 189 PHE A N 1
ATOM 1465 C CA . PHE A 1 189 ? -3.732 7.158 6.250 1.00 94.38 189 PHE A CA 1
ATOM 1466 C C . PHE A 1 189 ? -2.682 6.042 6.169 1.00 94.38 189 PHE A C 1
ATOM 1468 O O . PHE A 1 189 ? -1.486 6.329 6.063 1.00 94.38 189 PHE A O 1
ATOM 1475 N N . GLN A 1 190 ? -3.108 4.778 6.177 1.00 97.06 190 GLN A N 1
ATOM 1476 C CA . GLN A 1 190 ? -2.200 3.635 6.090 1.00 97.06 190 GLN A CA 1
ATOM 1477 C C . GLN A 1 190 ? -1.535 3.546 4.718 1.00 97.06 190 GLN A C 1
ATOM 1479 O O . GLN A 1 190 ? -0.331 3.302 4.630 1.00 97.06 190 GLN A O 1
ATOM 1484 N N . LEU A 1 191 ? -2.267 3.839 3.641 1.00 97.31 191 LEU A N 1
ATOM 1485 C CA . LEU A 1 191 ? -1.704 3.830 2.297 1.00 97.31 191 LEU A CA 1
ATOM 1486 C C . LEU A 1 191 ? -0.600 4.880 2.156 1.00 97.31 191 LEU A C 1
ATOM 1488 O O . LEU A 1 191 ? 0.462 4.582 1.613 1.00 97.31 191 LEU A O 1
ATOM 1492 N N . CYS A 1 192 ? -0.791 6.078 2.717 1.00 96.50 192 CYS A N 1
ATOM 1493 C CA . CYS A 1 192 ? 0.261 7.092 2.767 1.00 96.50 192 CYS A CA 1
ATOM 1494 C C . CYS A 1 192 ? 1.548 6.556 3.416 1.00 96.50 192 CYS A C 1
ATOM 1496 O O . CYS A 1 192 ? 2.637 6.808 2.907 1.00 96.50 192 CYS A O 1
ATOM 1498 N N . ARG A 1 193 ? 1.438 5.775 4.496 1.00 96.75 193 ARG A N 1
ATOM 1499 C CA . ARG A 1 193 ? 2.602 5.190 5.180 1.00 96.75 193 ARG A CA 1
ATOM 1500 C C . ARG A 1 193 ? 3.322 4.145 4.346 1.00 96.75 193 ARG A C 1
ATOM 1502 O O . ARG A 1 193 ? 4.551 4.115 4.328 1.00 96.75 193 ARG A O 1
ATOM 1509 N N . VAL A 1 194 ? 2.567 3.295 3.654 1.00 98.19 194 VAL A N 1
ATOM 1510 C CA . VAL A 1 194 ? 3.146 2.308 2.737 1.00 98.19 194 VAL A CA 1
ATOM 1511 C C . VAL A 1 194 ? 3.872 3.014 1.595 1.00 98.19 194 VAL A C 1
ATOM 1513 O O . VAL A 1 194 ? 5.006 2.660 1.288 1.00 98.19 194 VAL A O 1
ATOM 1516 N N . LEU A 1 195 ? 3.268 4.046 1.003 1.00 98.25 195 LEU A N 1
ATOM 1517 C CA . LEU A 1 195 ? 3.872 4.799 -0.099 1.00 98.25 195 LEU A CA 1
ATOM 1518 C C . LEU A 1 195 ? 5.150 5.535 0.327 1.00 98.25 195 LEU A C 1
ATOM 1520 O O . LEU A 1 195 ? 6.155 5.460 -0.374 1.00 98.25 195 LEU A O 1
ATOM 1524 N N . ASP A 1 196 ? 5.149 6.181 1.492 1.00 97.50 196 ASP A N 1
ATOM 1525 C CA . ASP A 1 196 ? 6.347 6.799 2.076 1.00 97.50 196 ASP A CA 1
ATOM 1526 C C . ASP A 1 196 ? 7.472 5.767 2.286 1.00 97.50 196 ASP A C 1
ATOM 1528 O O . ASP A 1 196 ? 8.642 6.046 2.017 1.00 97.50 196 ASP A O 1
ATOM 1532 N N . LEU A 1 197 ? 7.130 4.556 2.740 1.00 96.06 197 LEU A N 1
ATOM 1533 C CA . LEU A 1 197 ? 8.095 3.473 2.910 1.00 96.06 197 LEU A CA 1
ATOM 1534 C C . LEU A 1 197 ? 8.650 3.005 1.555 1.00 96.06 197 LEU A C 1
ATOM 1536 O O . LEU A 1 197 ? 9.866 2.906 1.388 1.00 96.06 197 LEU A O 1
ATOM 1540 N N . LEU A 1 198 ? 7.782 2.794 0.562 1.00 96.62 198 LEU A N 1
ATOM 1541 C CA . LEU A 1 198 ? 8.180 2.429 -0.801 1.00 96.62 198 LEU A CA 1
ATOM 1542 C C . LEU A 1 198 ? 9.017 3.517 -1.485 1.00 96.62 198 LEU A C 1
ATOM 1544 O O . LEU A 1 198 ? 9.866 3.186 -2.311 1.00 96.62 198 LEU A O 1
ATOM 1548 N N . ALA A 1 199 ? 8.849 4.788 -1.116 1.00 95.69 199 ALA A N 1
ATOM 1549 C CA . ALA A 1 199 ? 9.678 5.890 -1.599 1.00 95.69 199 ALA A CA 1
ATOM 1550 C C . ALA A 1 199 ? 11.131 5.824 -1.095 1.00 95.69 199 ALA A C 1
ATOM 1552 O O . ALA A 1 199 ? 12.022 6.416 -1.705 1.00 95.69 199 ALA A O 1
ATOM 1553 N N . VAL A 1 200 ? 11.403 5.092 -0.008 1.00 93.19 200 VAL A N 1
ATOM 1554 C CA . VAL A 1 200 ? 12.750 5.002 0.583 1.00 93.19 200 VAL A CA 1
ATOM 1555 C C . VAL A 1 200 ? 13.350 3.599 0.580 1.00 93.19 200 VAL A C 1
ATOM 1557 O O . VAL A 1 200 ? 14.576 3.488 0.658 1.00 93.19 200 VAL A O 1
ATOM 1560 N N . CYS A 1 201 ? 12.537 2.548 0.451 1.00 92.25 201 CYS A N 1
ATOM 1561 C CA . CYS A 1 201 ? 12.987 1.159 0.393 1.00 92.25 201 CYS A CA 1
ATOM 1562 C C . CYS A 1 201 ? 13.998 0.901 -0.730 1.00 92.25 201 CYS A C 1
ATOM 1564 O O . CYS A 1 201 ? 13.973 1.519 -1.797 1.00 92.25 201 CYS A O 1
ATOM 1566 N N . ASP A 1 202 ? 14.879 -0.066 -0.486 1.00 90.56 202 ASP A N 1
ATOM 1567 C CA . ASP A 1 202 ? 15.834 -0.554 -1.472 1.00 90.56 202 ASP A CA 1
ATOM 1568 C C . ASP A 1 202 ? 15.217 -1.652 -2.346 1.00 90.56 202 ASP A C 1
ATOM 1570 O O . ASP A 1 202 ? 15.231 -2.828 -2.002 1.00 90.56 202 ASP A O 1
ATOM 1574 N N . LEU A 1 203 ? 14.677 -1.268 -3.498 1.00 91.19 203 LEU A N 1
ATOM 1575 C CA . LEU A 1 203 ? 13.962 -2.181 -4.393 1.00 91.19 203 LEU A CA 1
ATOM 1576 C C . LEU A 1 203 ? 14.847 -2.742 -5.520 1.00 91.19 203 LEU A C 1
ATOM 1578 O O . LEU A 1 203 ? 14.327 -3.253 -6.510 1.00 91.19 203 LEU A O 1
ATOM 1582 N N . ARG A 1 204 ? 16.181 -2.657 -5.396 1.00 88.50 204 ARG A N 1
ATOM 1583 C CA . ARG A 1 204 ? 17.133 -3.145 -6.417 1.00 88.50 204 ARG A CA 1
ATOM 1584 C C . ARG A 1 204 ? 17.046 -4.642 -6.683 1.00 88.50 204 ARG A C 1
ATOM 1586 O O . ARG A 1 204 ? 17.352 -5.069 -7.789 1.00 88.50 204 ARG A O 1
ATOM 1593 N N . SER A 1 205 ? 16.649 -5.417 -5.677 1.00 86.44 205 SER A N 1
ATOM 1594 C CA . SER A 1 205 ? 16.469 -6.866 -5.785 1.00 86.44 205 SER A CA 1
ATOM 1595 C C . SER A 1 205 ? 15.212 -7.265 -6.562 1.00 86.44 205 SER A C 1
ATOM 1597 O O . SER A 1 205 ? 15.096 -8.422 -6.950 1.00 86.44 205 SER A O 1
ATOM 1599 N N . GLN A 1 206 ? 14.282 -6.334 -6.805 1.00 91.31 206 GLN A N 1
ATOM 1600 C CA . GLN A 1 206 ? 13.038 -6.625 -7.512 1.00 91.31 206 GLN A CA 1
ATOM 1601 C C . GLN A 1 206 ? 13.256 -6.613 -9.027 1.00 91.31 206 GLN A C 1
ATOM 1603 O O . GLN A 1 206 ? 13.896 -5.707 -9.584 1.00 91.31 206 GLN A O 1
ATOM 1608 N N . SER A 1 207 ? 12.680 -7.598 -9.717 1.00 92.00 207 SER A N 1
ATOM 1609 C CA . SER A 1 207 ? 12.790 -7.688 -11.170 1.00 92.00 207 SER A CA 1
ATOM 1610 C C . SER A 1 207 ? 12.117 -6.483 -11.854 1.00 92.00 207 SER A C 1
ATOM 1612 O O . SER A 1 207 ? 11.335 -5.748 -11.237 1.00 92.00 207 SER A O 1
ATOM 1614 N N . PRO A 1 208 ? 12.427 -6.203 -13.133 1.00 91.38 208 PRO A N 1
ATOM 1615 C CA . PRO A 1 208 ? 11.703 -5.185 -13.888 1.00 91.38 208 PRO A CA 1
ATOM 1616 C C . PRO A 1 208 ? 10.188 -5.428 -13.937 1.00 91.38 208 PRO A C 1
ATOM 1618 O O . PRO A 1 208 ? 9.437 -4.459 -13.832 1.00 91.38 208 PRO A O 1
ATOM 1621 N N . VAL A 1 209 ? 9.772 -6.697 -14.029 1.00 92.31 209 VAL A N 1
ATOM 1622 C CA . VAL A 1 209 ? 8.366 -7.126 -14.044 1.00 92.31 209 VAL A CA 1
ATOM 1623 C C . VAL A 1 209 ? 7.704 -6.810 -12.705 1.00 92.31 209 VAL A C 1
ATOM 1625 O O . VAL A 1 209 ? 6.730 -6.062 -12.684 1.00 92.31 209 VAL A O 1
ATOM 1628 N N . ASP A 1 210 ? 8.284 -7.243 -11.581 1.00 94.44 210 ASP A N 1
ATOM 1629 C CA . ASP A 1 210 ? 7.737 -6.970 -10.239 1.00 94.44 210 ASP A CA 1
ATOM 1630 C C . ASP A 1 210 ? 7.546 -5.471 -9.997 1.00 94.44 210 ASP A C 1
ATOM 1632 O O . ASP A 1 210 ? 6.501 -5.011 -9.535 1.00 94.44 210 ASP A O 1
ATOM 1636 N N . ARG A 1 211 ? 8.551 -4.672 -10.373 1.00 94.06 211 ARG A N 1
ATOM 1637 C CA . ARG A 1 211 ? 8.485 -3.213 -10.246 1.00 94.06 211 ARG A CA 1
ATOM 1638 C C . ARG A 1 211 ? 7.402 -2.603 -11.127 1.00 94.06 211 ARG A C 1
ATOM 1640 O O . ARG A 1 211 ? 6.755 -1.654 -10.693 1.00 94.06 211 ARG A O 1
ATOM 1647 N N . SER A 1 212 ? 7.182 -3.135 -12.328 1.00 93.25 212 SER A N 1
ATOM 1648 C CA . SER A 1 212 ? 6.089 -2.683 -13.194 1.00 93.25 212 SER A CA 1
ATO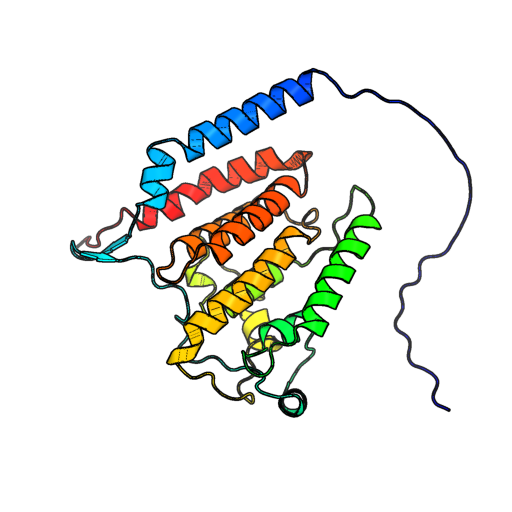M 1649 C C . SER A 1 212 ? 4.716 -2.977 -12.582 1.00 93.25 212 SER A C 1
ATOM 1651 O O . SER A 1 212 ? 3.847 -2.107 -12.608 1.00 93.25 212 SER A O 1
ATOM 1653 N N . ILE A 1 213 ? 4.551 -4.135 -11.932 1.00 94.69 213 ILE A N 1
ATOM 1654 C CA . ILE A 1 213 ? 3.314 -4.516 -11.242 1.00 94.69 213 ILE A CA 1
ATOM 1655 C C . ILE A 1 213 ? 3.086 -3.634 -10.008 1.00 94.69 213 ILE A C 1
ATOM 1657 O O . ILE A 1 213 ? 1.965 -3.186 -9.784 1.00 94.69 213 ILE A O 1
ATOM 1661 N N . LEU A 1 214 ? 4.130 -3.292 -9.240 1.00 96.56 214 LEU A N 1
ATOM 1662 C CA . LEU A 1 214 ? 3.996 -2.322 -8.141 1.00 96.56 214 LEU A CA 1
ATOM 1663 C C . LEU A 1 214 ? 3.514 -0.960 -8.637 1.00 96.56 214 LEU A C 1
ATOM 1665 O O . LEU A 1 214 ? 2.618 -0.372 -8.034 1.00 96.56 214 LEU A O 1
ATOM 1669 N N . ILE A 1 215 ? 4.086 -0.461 -9.737 1.00 95.31 215 ILE A N 1
ATOM 1670 C CA . ILE A 1 215 ? 3.649 0.805 -10.337 1.00 95.31 215 ILE A CA 1
ATOM 1671 C C . ILE A 1 215 ? 2.192 0.685 -10.795 1.00 95.31 215 ILE A C 1
ATOM 1673 O O . ILE A 1 215 ? 1.400 1.577 -10.505 1.00 95.31 215 ILE A O 1
ATOM 1677 N N . PHE A 1 216 ? 1.820 -0.424 -11.440 1.00 93.19 216 PHE A N 1
ATOM 1678 C CA . PHE A 1 216 ? 0.445 -0.694 -11.863 1.00 93.19 216 PHE A CA 1
ATOM 1679 C C . PHE A 1 216 ? -0.540 -0.639 -10.693 1.00 93.19 216 PHE A C 1
ATOM 1681 O O . PHE A 1 216 ? -1.526 0.090 -10.763 1.00 93.19 216 PHE A O 1
ATOM 1688 N N . VAL A 1 217 ? -0.247 -1.348 -9.602 1.00 95.81 217 VAL A N 1
ATOM 1689 C CA . VAL A 1 217 ? -1.086 -1.390 -8.396 1.00 95.81 217 VAL A CA 1
ATOM 1690 C C . VAL A 1 217 ? -1.236 0.005 -7.792 1.00 95.81 217 VAL A C 1
ATOM 1692 O O . VAL A 1 217 ? -2.351 0.420 -7.484 1.00 95.81 217 VAL A O 1
ATOM 1695 N N . ILE A 1 218 ? -0.139 0.762 -7.672 1.00 96.25 218 ILE A N 1
ATOM 1696 C CA . ILE A 1 218 ? -0.186 2.142 -7.168 1.00 96.25 218 ILE A CA 1
ATOM 1697 C C . ILE A 1 218 ? -1.063 3.006 -8.080 1.00 96.25 218 ILE A C 1
ATOM 1699 O O . ILE A 1 218 ? -1.958 3.686 -7.588 1.00 96.25 218 ILE A O 1
ATOM 1703 N N . CYS A 1 219 ? -0.861 2.959 -9.399 1.00 91.00 219 CYS A N 1
ATOM 1704 C CA . CYS A 1 219 ? -1.680 3.705 -10.355 1.00 91.00 219 CYS A CA 1
ATOM 1705 C C . CYS A 1 219 ? -3.163 3.324 -10.266 1.00 91.00 219 CYS A C 1
ATOM 1707 O O . CYS A 1 219 ? -4.015 4.206 -10.292 1.00 91.00 219 CYS A O 1
ATOM 1709 N N . ARG A 1 220 ? -3.480 2.038 -10.103 1.00 88.19 220 ARG A N 1
ATOM 1710 C CA . ARG A 1 220 ? -4.856 1.554 -9.965 1.00 88.19 220 ARG A CA 1
ATOM 1711 C C . ARG A 1 220 ? -5.517 2.049 -8.679 1.00 88.19 220 ARG A C 1
ATOM 1713 O O . ARG A 1 220 ? -6.656 2.496 -8.725 1.00 88.19 220 ARG A O 1
ATOM 1720 N N . LEU A 1 221 ? -4.788 2.069 -7.563 1.00 91.88 221 LEU A N 1
ATOM 1721 C CA . LEU A 1 221 ? -5.252 2.668 -6.305 1.00 91.88 221 LEU A CA 1
ATOM 1722 C C . LEU A 1 221 ? -5.469 4.186 -6.419 1.00 91.88 221 LEU A C 1
ATOM 1724 O O . LEU A 1 221 ? -6.353 4.726 -5.761 1.00 91.88 221 LEU A O 1
ATOM 1728 N N . LEU A 1 222 ? -4.697 4.887 -7.257 1.00 89.00 222 LEU A N 1
ATOM 1729 C CA . LEU A 1 222 ? -4.876 6.327 -7.470 1.00 89.00 222 LEU A CA 1
ATOM 1730 C C . LEU A 1 222 ? -6.165 6.689 -8.215 1.00 89.00 222 LEU A C 1
ATOM 1732 O O . LEU A 1 222 ? -6.605 7.831 -8.079 1.00 89.00 222 LEU A O 1
ATOM 1736 N N . LEU A 1 223 ? -6.751 5.749 -8.963 1.00 85.25 223 LEU A N 1
ATOM 1737 C CA . LEU A 1 223 ? -8.030 5.911 -9.664 1.00 85.25 223 LEU A CA 1
ATOM 1738 C C . LEU A 1 223 ? -9.253 5.713 -8.750 1.00 85.25 223 LEU A C 1
ATOM 1740 O O . LEU A 1 223 ? -10.388 5.909 -9.188 1.00 85.25 223 LEU A O 1
ATOM 1744 N N . ASP A 1 224 ? -9.039 5.312 -7.494 1.00 87.25 224 ASP A N 1
ATOM 1745 C CA . ASP A 1 224 ? -10.107 5.161 -6.510 1.00 87.25 224 ASP A CA 1
ATOM 1746 C C . ASP A 1 224 ? -10.762 6.506 -6.170 1.00 87.25 224 ASP A C 1
ATOM 1748 O O . ASP A 1 224 ? -10.085 7.525 -6.020 1.00 87.25 224 ASP A O 1
ATOM 1752 N N . LYS A 1 225 ? -12.080 6.505 -5.952 1.00 84.31 225 LYS A N 1
ATOM 1753 C CA . LYS A 1 225 ? -12.847 7.696 -5.554 1.00 84.31 225 LYS A CA 1
ATOM 1754 C C . LYS A 1 225 ? -12.372 8.352 -4.250 1.00 84.31 225 LYS A C 1
ATOM 1756 O O . LYS A 1 225 ? -12.612 9.540 -4.053 1.00 84.31 225 LYS A O 1
ATOM 1761 N N . ASN A 1 226 ? -11.731 7.590 -3.363 1.00 84.38 226 ASN A N 1
ATOM 1762 C CA . ASN A 1 226 ? -11.199 8.052 -2.081 1.00 84.38 226 ASN A CA 1
ATOM 1763 C C . ASN A 1 226 ? -9.724 8.483 -2.170 1.00 84.38 226 ASN A C 1
ATOM 1765 O O . ASN A 1 226 ? -9.155 8.947 -1.179 1.00 84.38 226 ASN A O 1
ATOM 1769 N N . SER A 1 227 ? -9.089 8.344 -3.338 1.00 84.81 227 SER A N 1
ATOM 1770 C CA . SER A 1 227 ? -7.751 8.876 -3.589 1.00 84.81 227 SER A CA 1
ATOM 1771 C C . SER A 1 227 ? -7.753 10.399 -3.435 1.00 84.81 227 SER A C 1
ATOM 1773 O O . SER A 1 227 ? -8.625 11.102 -3.943 1.00 84.81 227 SER A O 1
ATOM 1775 N N . CYS A 1 228 ? -6.762 10.933 -2.723 1.00 81.94 228 CYS A N 1
ATOM 1776 C CA . CYS A 1 228 ? -6.644 12.363 -2.448 1.00 81.94 228 CYS A CA 1
ATOM 1777 C C . CYS A 1 228 ? -5.244 12.886 -2.791 1.00 81.94 228 CYS A C 1
ATOM 1779 O O . CYS A 1 228 ? -4.304 12.113 -2.997 1.00 81.94 228 CYS A O 1
ATOM 1781 N N . CYS A 1 229 ? -5.067 14.211 -2.794 1.00 82.00 229 CYS A N 1
ATOM 1782 C CA . CYS A 1 229 ? -3.787 14.849 -3.128 1.00 82.00 229 CYS A CA 1
ATOM 1783 C C . CYS A 1 229 ? -2.614 14.324 -2.279 1.00 82.00 229 CYS A C 1
ATOM 1785 O O . CYS A 1 229 ? -1.486 14.219 -2.756 1.00 82.00 229 CYS A O 1
ATOM 1787 N N . ALA A 1 230 ? -2.870 13.962 -1.017 1.00 82.12 230 ALA A N 1
ATOM 1788 C CA . ALA A 1 230 ? -1.855 13.417 -0.122 1.00 82.12 230 ALA A CA 1
ATOM 1789 C C . ALA A 1 230 ? -1.365 12.022 -0.554 1.00 82.12 230 ALA A C 1
ATOM 1791 O O . ALA A 1 230 ? -0.172 11.737 -0.424 1.00 82.12 230 ALA A O 1
ATOM 1792 N N . VAL A 1 231 ? -2.262 11.180 -1.077 1.00 86.88 231 VAL A N 1
ATOM 1793 C CA . VAL A 1 231 ? -1.923 9.862 -1.637 1.00 86.88 231 VAL A CA 1
ATOM 1794 C C . VAL A 1 231 ? -1.187 10.046 -2.960 1.00 86.88 231 VAL A C 1
ATOM 1796 O O . VAL A 1 231 ? -0.119 9.470 -3.136 1.00 86.88 231 VAL A O 1
ATOM 1799 N N . GLN A 1 232 ? -1.689 10.911 -3.848 1.00 87.12 232 GLN A N 1
ATOM 1800 C CA . GLN A 1 232 ? -1.071 11.193 -5.151 1.00 87.12 232 GLN A CA 1
ATOM 1801 C C . GLN A 1 232 ? 0.378 11.684 -5.020 1.00 87.12 232 GLN A C 1
ATOM 1803 O O . GLN A 1 232 ? 1.274 11.159 -5.681 1.00 87.12 232 GLN A O 1
ATOM 1808 N N . ASN A 1 233 ? 0.633 12.634 -4.115 1.00 82.88 233 ASN A N 1
ATOM 1809 C CA . ASN A 1 233 ? 1.979 13.161 -3.885 1.00 82.88 233 ASN A CA 1
ATOM 1810 C C . ASN A 1 233 ? 2.953 12.070 -3.417 1.00 82.88 233 ASN A C 1
ATOM 1812 O O . ASN A 1 233 ? 4.068 11.970 -3.929 1.00 82.88 233 ASN A O 1
ATOM 1816 N N . ARG A 1 234 ? 2.537 11.221 -2.470 1.00 90.19 234 ARG A N 1
ATOM 1817 C CA . ARG A 1 234 ? 3.380 10.126 -1.964 1.00 90.19 234 ARG A CA 1
ATOM 1818 C C . ARG A 1 234 ? 3.559 9.011 -2.984 1.00 90.19 234 ARG A C 1
ATOM 1820 O O . ARG A 1 234 ? 4.652 8.469 -3.109 1.00 90.19 234 ARG A O 1
ATOM 1827 N N . ALA A 1 235 ? 2.517 8.711 -3.750 1.00 92.69 235 ALA A N 1
ATOM 1828 C CA . ALA A 1 235 ? 2.575 7.752 -4.840 1.00 92.69 235 ALA A CA 1
ATOM 1829 C C . ALA A 1 235 ? 3.575 8.185 -5.912 1.00 92.69 235 ALA A C 1
ATOM 1831 O O . ALA A 1 235 ? 4.352 7.356 -6.374 1.00 92.69 235 ALA A O 1
ATOM 1832 N N . SER A 1 236 ? 3.632 9.479 -6.243 1.00 88.25 236 SER A N 1
ATOM 1833 C CA . SER A 1 236 ? 4.640 10.010 -7.166 1.00 88.25 236 SER A CA 1
ATOM 1834 C C . SER A 1 236 ? 6.064 9.719 -6.683 1.00 88.25 236 SER A C 1
ATOM 1836 O O . SER A 1 236 ? 6.891 9.259 -7.468 1.00 88.25 236 SER A O 1
ATOM 1838 N N . LEU A 1 237 ? 6.348 9.939 -5.394 1.00 91.38 237 LEU A N 1
ATOM 1839 C CA . LEU A 1 237 ? 7.665 9.661 -4.807 1.00 91.38 237 LEU A CA 1
ATOM 1840 C C . LEU A 1 237 ? 7.976 8.157 -4.773 1.00 91.38 237 LEU A C 1
ATOM 1842 O O . LEU A 1 237 ? 9.097 7.745 -5.074 1.00 91.38 237 LEU A O 1
ATOM 1846 N N . ALA A 1 238 ? 6.982 7.329 -4.447 1.00 96.38 238 ALA A N 1
ATOM 1847 C CA . ALA A 1 238 ? 7.114 5.876 -4.461 1.00 96.38 238 ALA A CA 1
ATOM 1848 C C . ALA A 1 238 ? 7.423 5.349 -5.871 1.00 96.38 238 ALA A C 1
ATOM 1850 O O . ALA A 1 238 ? 8.391 4.613 -6.051 1.00 96.38 238 ALA A O 1
ATOM 1851 N N . ILE A 1 239 ? 6.652 5.770 -6.879 1.00 94.31 239 ILE A N 1
ATOM 1852 C CA . ILE A 1 239 ? 6.850 5.396 -8.287 1.00 94.31 239 ILE A CA 1
ATOM 1853 C C . ILE A 1 239 ? 8.227 5.848 -8.772 1.00 94.31 239 ILE A C 1
ATOM 1855 O O . ILE A 1 239 ? 8.933 5.076 -9.423 1.00 94.31 239 ILE A O 1
ATOM 1859 N N . GLU A 1 240 ? 8.647 7.068 -8.428 1.00 90.62 240 GLU A N 1
ATOM 1860 C CA . GLU A 1 240 ? 9.979 7.559 -8.769 1.00 90.62 240 GLU A CA 1
ATOM 1861 C C . GLU A 1 240 ? 11.077 6.665 -8.175 1.00 90.62 240 GLU A C 1
ATOM 1863 O O . GLU A 1 240 ? 11.995 6.267 -8.897 1.00 90.62 240 GLU A O 1
ATOM 1868 N N . ASN A 1 241 ? 10.973 6.290 -6.895 1.00 93.56 241 ASN A N 1
ATOM 1869 C CA . ASN A 1 241 ? 11.935 5.382 -6.271 1.00 93.56 241 ASN A CA 1
ATOM 1870 C C . ASN A 1 241 ? 11.913 3.982 -6.905 1.00 93.56 241 ASN A C 1
ATOM 1872 O O . ASN A 1 241 ? 12.978 3.423 -7.153 1.00 93.56 241 ASN A O 1
ATOM 1876 N N . ILE A 1 242 ? 10.738 3.430 -7.223 1.00 93.44 242 ILE A N 1
ATOM 1877 C CA . ILE A 1 242 ? 10.602 2.120 -7.883 1.00 93.44 242 ILE A CA 1
ATOM 1878 C C . ILE A 1 242 ? 11.284 2.134 -9.261 1.00 93.44 242 ILE A C 1
ATOM 1880 O O . ILE A 1 242 ? 12.087 1.250 -9.576 1.00 93.44 242 ILE A O 1
ATOM 1884 N N . LEU A 1 243 ? 11.024 3.163 -10.073 1.00 89.38 243 LEU A N 1
ATOM 1885 C CA . LEU A 1 243 ? 11.641 3.327 -11.393 1.00 89.38 243 LEU A CA 1
ATOM 1886 C C . LEU A 1 243 ? 13.156 3.519 -11.302 1.00 89.38 243 LEU A C 1
ATOM 1888 O O . LEU A 1 243 ? 13.903 2.989 -12.125 1.00 89.38 243 LEU A O 1
ATOM 1892 N N . ASN A 1 244 ? 13.611 4.283 -10.310 1.00 87.12 244 ASN A N 1
ATOM 1893 C CA . ASN A 1 244 ? 15.021 4.602 -10.113 1.00 87.12 244 ASN A CA 1
ATOM 1894 C C . ASN A 1 244 ? 15.763 3.585 -9.241 1.00 87.12 244 ASN A C 1
ATOM 1896 O O . ASN A 1 244 ? 16.956 3.770 -9.011 1.00 87.12 244 ASN A O 1
ATOM 1900 N N . ALA A 1 245 ? 15.101 2.513 -8.790 1.00 87.00 245 ALA A N 1
ATOM 1901 C CA . ALA A 1 245 ? 15.722 1.495 -7.951 1.00 87.00 245 ALA A CA 1
ATOM 1902 C C . ALA A 1 245 ? 17.007 0.966 -8.600 1.00 87.00 245 ALA A C 1
ATOM 1904 O O . ALA A 1 245 ? 18.023 0.841 -7.932 1.00 87.00 245 ALA A O 1
ATOM 1905 N N . SER A 1 246 ? 16.999 0.754 -9.919 1.00 80.81 246 SER A N 1
ATOM 1906 C CA . SER A 1 246 ? 18.193 0.416 -10.695 1.00 80.81 246 SER A CA 1
ATOM 1907 C C . SER A 1 246 ? 18.191 1.157 -12.032 1.00 80.81 246 SER A C 1
ATOM 1909 O O . SER A 1 246 ? 17.301 0.966 -12.863 1.00 80.81 246 SER A O 1
ATOM 1911 N N . SER A 1 247 ? 19.210 1.993 -12.258 1.00 75.50 247 SER A N 1
ATOM 1912 C CA . SER A 1 247 ? 19.377 2.774 -13.494 1.00 75.50 247 SER A CA 1
ATOM 1913 C C . SER A 1 247 ? 19.530 1.884 -14.731 1.00 75.50 247 SER A C 1
ATOM 1915 O O . SER A 1 247 ? 18.971 2.198 -15.781 1.00 75.50 247 SER A O 1
ATOM 1917 N N . LEU A 1 248 ? 20.210 0.741 -14.586 1.00 78.75 248 LEU A N 1
ATOM 1918 C CA . LEU A 1 248 ? 20.436 -0.247 -15.648 1.00 78.75 248 LEU A CA 1
ATOM 1919 C C . LEU A 1 248 ? 19.134 -0.861 -16.166 1.00 78.75 248 LEU A C 1
ATOM 1921 O O . LEU A 1 248 ? 19.006 -1.176 -17.345 1.00 78.75 248 LEU A O 1
ATOM 1925 N N . THR A 1 249 ? 18.156 -1.025 -15.280 1.00 81.12 249 THR A N 1
ATOM 1926 C CA . THR A 1 249 ? 16.917 -1.755 -15.573 1.00 81.12 249 THR A CA 1
ATOM 1927 C C . THR A 1 249 ? 15.690 -0.854 -15.645 1.00 81.12 249 THR A C 1
ATOM 1929 O O . THR A 1 249 ? 14.615 -1.325 -16.003 1.00 81.12 249 THR A O 1
ATOM 1932 N N . LYS A 1 250 ? 15.839 0.452 -15.393 1.00 84.31 250 LYS A N 1
ATOM 1933 C CA . LYS A 1 250 ? 14.760 1.446 -15.491 1.00 84.31 250 LYS A CA 1
ATOM 1934 C C . LYS A 1 250 ? 14.026 1.385 -16.830 1.00 84.31 250 LYS A C 1
ATOM 1936 O O . LYS A 1 250 ? 12.800 1.423 -16.866 1.00 84.31 250 LYS A O 1
ATOM 1941 N N . ARG A 1 251 ? 14.768 1.267 -17.939 1.00 82.50 251 ARG A N 1
ATOM 1942 C CA . ARG A 1 251 ? 14.173 1.144 -19.279 1.00 82.50 251 ARG A CA 1
ATOM 1943 C C . ARG A 1 251 ? 13.353 -0.138 -19.416 1.00 82.50 251 ARG A C 1
ATOM 1945 O O . ARG A 1 251 ? 12.261 -0.073 -19.959 1.00 82.50 251 ARG A O 1
ATOM 1952 N N . ALA A 1 252 ? 13.861 -1.263 -18.913 1.00 82.19 252 ALA A N 1
ATOM 1953 C CA . ALA A 1 252 ? 13.135 -2.530 -18.935 1.00 82.19 252 ALA A CA 1
ATOM 1954 C C . ALA A 1 252 ? 11.838 -2.428 -18.121 1.00 82.19 252 ALA A C 1
ATOM 1956 O O . ALA A 1 252 ? 10.784 -2.761 -18.638 1.00 82.19 252 ALA A O 1
ATOM 1957 N N . THR A 1 253 ? 11.880 -1.853 -16.914 1.00 85.62 253 THR A N 1
ATOM 1958 C CA . THR A 1 253 ? 10.677 -1.633 -16.089 1.00 85.62 253 THR A CA 1
ATOM 1959 C C . THR A 1 253 ? 9.627 -0.788 -16.806 1.00 85.62 253 THR A C 1
ATOM 1961 O O . THR A 1 253 ? 8.445 -1.095 -16.720 1.00 85.62 253 THR A O 1
ATOM 1964 N N . LEU A 1 254 ? 10.035 0.262 -17.529 1.00 82.31 254 LEU A N 1
ATOM 1965 C CA . LEU A 1 254 ? 9.103 1.080 -18.313 1.00 82.31 254 LEU A CA 1
ATOM 1966 C C . LEU A 1 254 ? 8.496 0.316 -19.495 1.00 82.31 254 LEU A C 1
ATOM 1968 O O . LEU A 1 254 ? 7.326 0.524 -19.797 1.00 82.31 254 LEU A O 1
ATOM 1972 N N . VAL A 1 255 ? 9.272 -0.550 -20.153 1.00 79.44 255 VAL A N 1
ATOM 1973 C CA . VAL A 1 255 ? 8.765 -1.416 -21.228 1.00 79.44 255 VAL A CA 1
ATOM 1974 C C . VAL A 1 255 ? 7.743 -2.404 -20.667 1.00 79.44 255 VAL A C 1
ATOM 1976 O O . VAL A 1 255 ? 6.625 -2.446 -21.172 1.00 79.44 255 VAL A O 1
ATOM 1979 N N . GLU A 1 256 ? 8.073 -3.107 -19.581 1.00 84.56 256 GLU A N 1
ATOM 1980 C CA . GLU A 1 256 ? 7.132 -4.014 -18.909 1.00 84.56 256 GLU A CA 1
ATOM 1981 C C . GLU A 1 256 ? 5.862 -3.280 -18.480 1.00 84.56 256 GLU A C 1
ATOM 1983 O O . GLU A 1 256 ? 4.751 -3.714 -18.774 1.00 84.56 256 GLU A O 1
ATOM 1988 N N . PHE A 1 257 ? 6.017 -2.097 -17.880 1.00 84.25 257 PHE A N 1
ATOM 1989 C CA . PHE A 1 257 ? 4.879 -1.275 -17.497 1.00 84.25 257 PHE A CA 1
ATOM 1990 C C . PHE A 1 257 ? 4.028 -0.883 -18.704 1.00 84.25 257 PHE A C 1
ATOM 1992 O O . PHE A 1 257 ? 2.812 -0.977 -18.626 1.00 84.25 257 PHE A O 1
ATOM 1999 N N . SER A 1 258 ? 4.628 -0.498 -19.833 1.00 79.88 258 SER A N 1
ATOM 2000 C CA . SER A 1 258 ? 3.869 -0.140 -21.038 1.00 79.88 258 SER A CA 1
ATOM 2001 C C . SER A 1 258 ? 3.031 -1.298 -21.592 1.00 79.88 258 SER A C 1
ATOM 2003 O O . SER A 1 258 ? 1.948 -1.049 -22.120 1.00 79.88 258 SER A O 1
ATOM 2005 N N . ASN A 1 259 ? 3.477 -2.548 -21.406 1.00 79.25 259 ASN A N 1
ATOM 2006 C CA . ASN A 1 259 ? 2.746 -3.741 -21.838 1.00 79.25 259 ASN A CA 1
ATOM 2007 C C . ASN A 1 259 ? 1.474 -3.969 -21.010 1.00 79.25 259 ASN A C 1
ATOM 2009 O O . ASN A 1 259 ? 0.452 -4.376 -21.557 1.00 79.25 259 ASN A O 1
ATOM 2013 N N . ILE A 1 260 ? 1.524 -3.680 -19.705 1.00 76.50 260 ILE A N 1
ATOM 2014 C CA . ILE A 1 260 ? 0.388 -3.859 -18.784 1.00 76.50 260 ILE A CA 1
ATOM 2015 C C . ILE A 1 260 ? -0.411 -2.572 -18.555 1.00 76.50 260 ILE A C 1
ATOM 2017 O O . ILE A 1 260 ? -1.524 -2.620 -18.037 1.00 76.50 260 ILE A O 1
ATOM 2021 N N . PHE A 1 261 ? 0.118 -1.412 -18.948 1.00 72.06 261 PHE A N 1
ATOM 2022 C CA . PHE A 1 261 ? -0.517 -0.108 -18.747 1.00 72.06 261 PHE A CA 1
ATOM 2023 C C . PHE A 1 261 ? -1.888 -0.035 -19.417 1.00 72.06 261 PHE A C 1
ATOM 2025 O O . PHE A 1 261 ? -2.831 0.521 -18.855 1.00 72.06 261 PHE A O 1
ATOM 2032 N N . SER A 1 262 ? -2.013 -0.663 -20.588 1.00 68.31 262 SER A N 1
ATOM 2033 C CA . SER A 1 262 ? -3.273 -0.749 -21.321 1.00 68.31 262 SER A CA 1
ATOM 2034 C C . SER A 1 262 ? -4.386 -1.425 -20.516 1.00 68.31 262 SER A C 1
ATOM 2036 O O . SER A 1 262 ? -5.547 -1.173 -20.802 1.00 68.31 262 SER A O 1
ATOM 2038 N N . LEU A 1 263 ? -4.071 -2.231 -19.494 1.00 66.94 263 LEU A N 1
ATOM 2039 C CA . LEU A 1 263 ? -5.044 -2.873 -18.604 1.00 66.94 263 LEU A CA 1
ATOM 2040 C C . LEU A 1 263 ? -5.553 -1.935 -17.501 1.00 66.94 263 LEU A C 1
ATOM 2042 O O . LEU A 1 263 ? -6.598 -2.206 -16.919 1.00 66.94 263 LEU A O 1
ATOM 2046 N N . ILE A 1 264 ? -4.852 -0.827 -17.233 1.00 64.06 264 ILE A N 1
ATOM 2047 C CA . ILE A 1 264 ? -5.365 0.280 -16.409 1.00 64.06 264 ILE A CA 1
ATOM 2048 C C . ILE A 1 264 ? -6.379 1.086 -17.228 1.00 64.06 264 ILE A C 1
ATOM 2050 O O . ILE A 1 264 ? -7.454 1.413 -16.735 1.00 64.06 264 ILE A O 1
ATOM 2054 N N . SER A 1 265 ? -6.066 1.351 -18.502 1.00 48.50 265 SER A N 1
ATOM 2055 C CA . SER A 1 265 ? -6.969 2.045 -19.433 1.00 48.50 265 SER A CA 1
ATOM 2056 C C . SER A 1 265 ? -8.064 1.145 -20.023 1.00 48.50 265 SER A C 1
ATOM 2058 O O . SER A 1 265 ? -9.081 1.623 -20.499 1.00 48.50 265 SER A O 1
ATOM 2060 N N . GLY A 1 266 ? -7.872 -0.173 -20.029 1.00 40.91 266 GLY A N 1
ATOM 2061 C CA . GLY A 1 266 ? -8.781 -1.162 -20.618 1.00 40.91 266 GLY A CA 1
ATOM 2062 C C . GLY A 1 266 ? -9.949 -1.497 -19.699 1.00 40.91 266 GLY A C 1
ATOM 2063 O O . GLY A 1 266 ? -11.034 -1.812 -20.177 1.00 40.91 266 GLY A O 1
ATOM 2064 N N . THR A 1 267 ? -9.775 -1.296 -18.389 1.00 44.88 267 THR A N 1
ATOM 2065 C CA . THR A 1 267 ? -10.888 -1.151 -17.441 1.00 44.88 267 THR A CA 1
ATOM 2066 C C . THR A 1 267 ? -11.764 0.083 -17.713 1.00 44.88 267 THR A C 1
ATOM 2068 O O . THR A 1 267 ? -12.832 0.188 -17.120 1.00 44.88 267 THR A O 1
ATOM 2071 N N . CYS A 1 268 ? -11.377 0.969 -18.644 1.00 35.81 268 CYS A N 1
ATOM 2072 C CA . CYS A 1 268 ? -12.217 2.049 -19.177 1.00 35.81 268 CYS A CA 1
ATOM 2073 C C . CYS A 1 268 ? -12.920 1.685 -20.506 1.00 35.81 268 CYS A C 1
ATOM 2075 O O . CYS A 1 268 ? -13.674 2.503 -21.027 1.00 35.81 268 CYS A O 1
ATOM 2077 N N . LEU A 1 269 ? -12.697 0.491 -21.081 1.00 30.50 269 LEU A N 1
ATOM 2078 C CA . LEU A 1 269 ? -13.179 0.119 -22.425 1.00 30.50 269 LEU A CA 1
ATOM 2079 C C . LEU A 1 269 ? -13.748 -1.308 -22.528 1.00 30.50 269 LEU A C 1
ATOM 2081 O O . LEU A 1 269 ? -13.561 -1.971 -23.545 1.00 30.50 269 LEU A O 1
ATOM 2085 N N . TRP A 1 270 ? -14.482 -1.783 -21.521 1.00 27.03 270 TRP A N 1
ATOM 2086 C CA . TRP A 1 270 ? -15.334 -2.969 -21.683 1.00 27.03 270 TRP A CA 1
ATOM 2087 C C . TRP A 1 270 ? -16.739 -2.725 -21.122 1.00 27.03 270 TRP A C 1
ATOM 2089 O O . TRP A 1 270 ? -16.953 -2.873 -19.919 1.00 27.03 270 TRP A O 1
ATOM 2099 N N . PRO A 1 271 ? -17.729 -2.406 -21.975 1.00 34.16 271 PRO A N 1
ATOM 2100 C CA . PRO A 1 271 ? -19.103 -2.791 -21.725 1.00 34.16 271 PRO A CA 1
ATOM 2101 C C . PRO A 1 271 ? -19.233 -4.303 -21.934 1.00 34.16 271 PRO A C 1
ATOM 2103 O O . PRO A 1 271 ? -18.703 -4.884 -22.880 1.00 34.16 271 PRO A O 1
ATOM 2106 N N . SER A 1 272 ? -19.953 -4.923 -21.015 1.00 36.50 272 SER A N 1
ATOM 2107 C CA . SER A 1 272 ? -20.434 -6.296 -21.042 1.00 36.50 272 SER A CA 1
ATOM 2108 C C . SER A 1 272 ? -21.223 -6.656 -22.312 1.00 36.50 272 SER A C 1
ATOM 2110 O O . SER A 1 272 ? -21.778 -5.790 -22.982 1.00 36.50 272 SER A O 1
ATOM 2112 N N . HIS A 1 273 ? -21.359 -7.973 -22.519 1.00 29.53 273 HIS A N 1
ATOM 2113 C CA . HIS A 1 273 ? -22.299 -8.694 -23.397 1.00 29.53 273 HIS A CA 1
ATOM 2114 C C . HIS A 1 273 ? -21.742 -9.220 -24.727 1.00 29.53 273 HIS A C 1
ATOM 2116 O O . HIS A 1 273 ? -21.867 -8.603 -25.777 1.00 29.53 273 HIS A O 1
ATOM 2122 N N . PHE A 1 274 ? -21.259 -10.465 -24.682 1.00 27.64 274 PHE A N 1
ATOM 2123 C CA . PHE A 1 274 ? -21.612 -11.443 -25.710 1.00 27.64 274 PHE A CA 1
ATOM 2124 C C . PHE A 1 274 ? -22.662 -12.391 -25.113 1.00 27.64 274 PHE A C 1
ATOM 2126 O O . PHE A 1 274 ? -22.332 -13.292 -24.343 1.00 27.64 274 PHE A O 1
ATOM 2133 N N . HIS A 1 275 ? -23.926 -12.118 -25.436 1.00 32.16 275 HIS A N 1
ATOM 2134 C CA . HIS A 1 275 ? -24.951 -13.130 -25.675 1.00 32.16 275 HIS A CA 1
ATOM 2135 C C . HIS A 1 275 ? -25.333 -13.019 -27.147 1.00 32.16 275 HIS A C 1
ATOM 2137 O O . HIS A 1 275 ? -25.455 -11.864 -27.614 1.00 32.16 275 HIS A O 1
#

Sequence (275 aa):
MFEDSRDSYALNALDDSRPGTSERNSPAEFKNLKRTIKCAREFMASDAFRTISNDKVTVNGDREMLSIFCTTSHHHALTCAEDRTLLTGCVCSMDLVLMGSRSYAMQDLYGRILKNVVKARRNTSELSGVGPAMHVCLAWLCHAAQCRVSDVVPGGEIFPDAERYIRERLEQSRLPLVLDSDRAELAVFQLCRVLD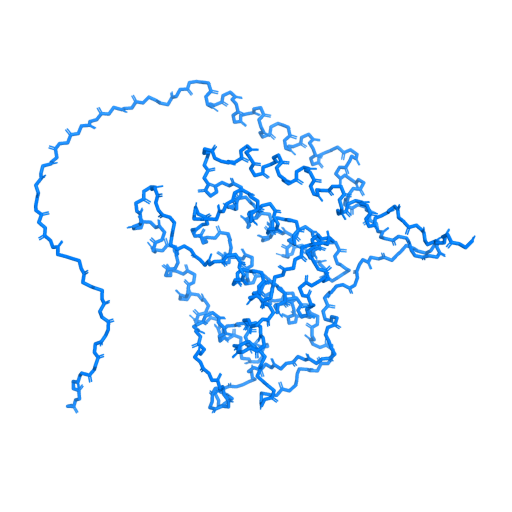LLAVCDLRSQSPVDRSILIFVICRLLLDKNSCCAVQNRASLAIENILNASSLTKRATLVEFSNIFSLISGTCLWPSHFH

Secondary structure (DSSP, 8-state):
--------------------------HHHHHHHHHHHHHHHHHHTSHHHHHHHH--EEETTEEE-B--TT-SS--B-B-SSGGGGG--S---HHHHHHTB-STT--HHHHHHHHHHHHHHHHTS-TT---SPPHHHHHHHHHHHHT--HHHHSPTT---HHHHHHIIIII--TTSPBPPHHHHHHHHHHHHHHHHHHHHHS--TTS-HHHHHHHHHHHHHHHTBTT--HHHHHHHHHHHHHHHHS-TTTHHHHHHHHHHHHHHHHHTTS------

Organism: Strongylus vulgaris (NCBI:txid40348)

Nearest PDB structures (foldseek):
  7ue2-assembly1_A  TM=3.779E-01  e=2.758E+00  synthetic construct
  8uib-assembly1_T  TM=3.424E-01  e=5.881E+00  Homo sapiens

pLDDT: mean 76.43, std 23.43, range [26.77, 98.44]

Mean predicted aligned error: 13.06 Å